Protein AF-A0A8T6LWX9-F1 (afdb_monomer_lite)

Structure (mmCIF, N/CA/C/O backbone):
data_AF-A0A8T6LWX9-F1
#
_entry.id   AF-A0A8T6LWX9-F1
#
loop_
_atom_site.group_PDB
_atom_site.id
_atom_site.type_symbol
_atom_site.label_atom_id
_atom_site.label_alt_id
_atom_site.label_comp_id
_atom_site.label_asym_id
_atom_site.label_entity_id
_atom_site.label_seq_id
_atom_site.pdbx_PDB_ins_code
_atom_site.Cartn_x
_atom_site.Cartn_y
_atom_site.Cartn_z
_atom_site.occupancy
_atom_site.B_iso_or_equiv
_atom_site.auth_seq_id
_atom_site.auth_comp_id
_atom_site.auth_asym_id
_atom_site.auth_atom_id
_atom_site.pdbx_PDB_model_num
ATOM 1 N N . MET A 1 1 ? -3.815 10.280 -29.321 1.00 67.25 1 MET A N 1
ATOM 2 C CA . MET A 1 1 ? -3.602 9.168 -28.367 1.00 67.25 1 MET A CA 1
ATOM 3 C C . MET A 1 1 ? -2.498 9.600 -27.415 1.00 67.25 1 MET A C 1
ATOM 5 O O . MET A 1 1 ? -1.529 10.171 -27.895 1.00 67.25 1 MET A O 1
ATOM 9 N N . ILE A 1 2 ? -2.671 9.431 -26.102 1.00 80.19 2 ILE A N 1
ATOM 10 C CA . ILE A 1 2 ? -1.607 9.714 -25.121 1.00 80.19 2 ILE A CA 1
ATOM 11 C C . ILE A 1 2 ? -0.570 8.588 -25.240 1.00 80.19 2 ILE A C 1
ATOM 13 O O . ILE A 1 2 ? -0.964 7.432 -25.408 1.00 80.19 2 ILE A O 1
ATOM 17 N N . SER A 1 3 ? 0.727 8.905 -25.215 1.00 87.44 3 SER A N 1
ATOM 18 C CA . SER A 1 3 ? 1.774 7.877 -25.264 1.00 87.44 3 SER A CA 1
ATOM 19 C C . SER A 1 3 ? 1.747 7.016 -23.997 1.00 87.44 3 SER A C 1
ATOM 21 O O . SER A 1 3 ? 1.314 7.465 -22.932 1.00 87.44 3 SER A O 1
ATOM 23 N N . SER A 1 4 ? 2.224 5.773 -24.102 1.00 84.06 4 SER A N 1
ATOM 24 C CA . SER A 1 4 ? 2.312 4.859 -22.955 1.00 84.06 4 SER A CA 1
ATOM 25 C C . SER A 1 4 ? 3.135 5.463 -21.811 1.00 84.06 4 SER A C 1
ATOM 27 O O . SER A 1 4 ? 2.747 5.354 -20.651 1.00 84.06 4 SER A O 1
ATOM 29 N N . GLU A 1 5 ? 4.202 6.191 -22.141 1.00 85.62 5 GLU A N 1
ATOM 30 C CA . GLU A 1 5 ? 5.064 6.878 -21.176 1.00 85.62 5 GLU A CA 1
ATOM 31 C C . GLU A 1 5 ? 4.320 7.981 -20.416 1.00 85.62 5 GLU A C 1
ATOM 33 O O . GLU A 1 5 ? 4.339 8.009 -19.187 1.00 85.62 5 GLU A O 1
ATOM 38 N N . THR A 1 6 ? 3.603 8.869 -21.117 1.00 87.69 6 THR A N 1
ATOM 39 C CA . THR A 1 6 ? 2.827 9.930 -20.458 1.00 87.69 6 THR A CA 1
ATOM 40 C C . THR A 1 6 ? 1.702 9.339 -19.610 1.00 87.69 6 THR A C 1
ATOM 42 O O . THR A 1 6 ? 1.456 9.804 -18.498 1.00 87.69 6 THR A O 1
ATOM 45 N N . PHE A 1 7 ? 1.041 8.285 -20.094 1.00 89.62 7 PHE A N 1
ATOM 46 C CA . PHE A 1 7 ? 0.019 7.584 -19.320 1.00 89.62 7 PHE A CA 1
ATOM 47 C C . PHE A 1 7 ? 0.607 6.895 -18.076 1.00 89.62 7 PHE A C 1
ATOM 49 O O . PHE A 1 7 ? -0.001 6.949 -17.004 1.00 89.62 7 PHE A O 1
ATOM 56 N N . HIS A 1 8 ? 1.809 6.317 -18.177 1.00 90.94 8 HIS A N 1
ATOM 57 C CA . HIS A 1 8 ? 2.530 5.755 -17.036 1.00 90.94 8 HIS A CA 1
ATOM 58 C C . HIS A 1 8 ? 2.824 6.814 -15.981 1.00 90.94 8 HIS A C 1
ATOM 60 O O . HIS A 1 8 ? 2.459 6.633 -14.824 1.00 90.94 8 HIS A O 1
ATOM 66 N N . VAL A 1 9 ? 3.394 7.953 -16.377 1.00 90.38 9 VAL A N 1
ATOM 67 C CA . VAL A 1 9 ? 3.686 9.047 -15.442 1.00 90.38 9 VAL A CA 1
ATOM 68 C C . VAL A 1 9 ? 2.413 9.491 -14.720 1.00 90.38 9 VAL A C 1
ATOM 70 O O . VAL A 1 9 ? 2.362 9.443 -13.493 1.00 90.38 9 VAL A O 1
ATOM 73 N N . VAL A 1 10 ? 1.345 9.812 -15.459 1.00 92.25 10 VAL A N 1
ATOM 74 C CA . VAL A 1 10 ? 0.070 10.258 -14.868 1.00 92.25 10 VAL A CA 1
ATOM 75 C C . VAL A 1 10 ? -0.493 9.231 -13.883 1.00 92.25 10 VAL A C 1
ATOM 77 O O . VAL A 1 10 ? -0.920 9.589 -12.786 1.00 92.25 10 VAL A O 1
ATOM 80 N N . THR A 1 11 ? -0.489 7.949 -14.248 1.00 91.69 11 THR A N 1
ATOM 81 C CA . THR A 1 11 ? -1.019 6.893 -13.374 1.00 91.69 11 THR A CA 1
ATOM 82 C C . THR A 1 11 ? -0.133 6.650 -12.155 1.00 91.69 11 THR A C 1
ATOM 84 O O . THR A 1 11 ? -0.662 6.431 -11.067 1.00 91.69 11 THR A O 1
ATOM 87 N N . THR A 1 12 ? 1.193 6.751 -12.280 1.00 91.56 12 THR A N 1
ATOM 88 C CA . THR A 1 12 ? 2.109 6.631 -11.134 1.00 91.56 12 THR A CA 1
ATOM 89 C C . THR A 1 12 ? 1.979 7.788 -10.151 1.00 91.56 12 THR A C 1
ATOM 91 O O . THR A 1 12 ? 1.908 7.532 -8.954 1.00 91.56 12 THR A O 1
ATOM 94 N N . GLU A 1 13 ? 1.849 9.031 -10.619 1.00 93.19 13 GLU A N 1
ATOM 95 C CA . GLU A 1 13 ? 1.616 10.192 -9.748 1.00 93.19 13 GLU A CA 1
ATOM 96 C C . GLU A 1 13 ? 0.287 10.063 -8.993 1.00 93.19 13 GLU A C 1
ATOM 98 O O . GLU A 1 13 ? 0.198 10.362 -7.801 1.00 93.19 13 GLU A O 1
ATOM 103 N N . LEU A 1 14 ? -0.741 9.525 -9.657 1.00 93.94 14 LEU A N 1
ATOM 104 C CA . LEU A 1 14 ? -2.029 9.252 -9.028 1.00 93.94 14 LEU A CA 1
ATOM 105 C C . LEU A 1 14 ? -1.916 8.212 -7.908 1.00 93.94 14 LEU A C 1
ATOM 107 O O . LEU A 1 14 ? -2.455 8.410 -6.819 1.00 93.94 14 LEU A O 1
ATOM 111 N N . VAL A 1 15 ? -1.200 7.114 -8.168 1.00 95.50 15 VAL A N 1
ATOM 112 C CA . VAL A 1 15 ? -0.936 6.058 -7.182 1.00 95.50 15 VAL A CA 1
ATOM 113 C C . VAL A 1 15 ? -0.145 6.628 -6.006 1.00 95.50 15 VAL A C 1
ATOM 115 O O . VAL A 1 15 ? -0.571 6.497 -4.860 1.00 95.50 15 VAL A O 1
ATOM 118 N N . VAL A 1 16 ? 0.971 7.307 -6.268 1.00 94.50 16 VAL A N 1
ATOM 119 C CA . VAL A 1 16 ? 1.846 7.861 -5.227 1.00 94.50 16 VAL A CA 1
ATOM 120 C C . VAL A 1 16 ? 1.113 8.888 -4.377 1.00 94.50 16 VAL A C 1
ATOM 122 O O . VAL A 1 16 ? 1.153 8.794 -3.150 1.00 94.50 16 VAL A O 1
ATOM 125 N N . GLY A 1 17 ? 0.391 9.824 -4.996 1.00 95.62 17 GLY A N 1
ATOM 126 C CA . GLY A 1 17 ? -0.399 10.823 -4.281 1.00 95.62 17 GLY A CA 1
ATOM 127 C C . GLY A 1 17 ? -1.474 10.186 -3.399 1.00 95.62 17 GLY A C 1
ATOM 128 O O . GLY A 1 17 ? -1.587 10.515 -2.217 1.00 95.62 17 GLY A O 1
ATOM 129 N N . ALA A 1 18 ? -2.215 9.214 -3.934 1.00 97.31 18 ALA A N 1
ATOM 130 C CA . ALA A 1 18 ? -3.270 8.526 -3.200 1.00 97.31 18 ALA A CA 1
ATOM 131 C C . ALA A 1 18 ? -2.731 7.730 -1.998 1.00 97.31 18 ALA A C 1
ATOM 133 O O . ALA A 1 18 ? -3.227 7.891 -0.881 1.00 97.31 18 ALA A O 1
ATOM 134 N N . PHE A 1 19 ? -1.682 6.925 -2.193 1.00 97.31 19 PHE A N 1
ATOM 135 C CA . PHE A 1 19 ? -1.060 6.155 -1.111 1.00 97.31 19 PHE A CA 1
ATOM 136 C C . PHE A 1 19 ? -0.327 7.045 -0.093 1.00 97.31 19 PHE A C 1
ATOM 138 O O . PHE A 1 19 ? -0.294 6.705 1.089 1.00 97.31 19 PHE A O 1
ATOM 145 N N . SER A 1 20 ? 0.198 8.206 -0.498 1.00 96.75 20 SER A N 1
ATOM 146 C CA . SER A 1 20 ? 0.782 9.188 0.431 1.00 96.75 20 SER A CA 1
ATOM 147 C C . SER A 1 20 ? -0.271 9.748 1.387 1.00 96.75 20 SER A C 1
ATOM 149 O O . SER A 1 20 ? -0.087 9.727 2.606 1.00 96.75 20 SER A O 1
ATOM 151 N N . VAL A 1 21 ? -1.408 10.206 0.849 1.00 97.81 21 VAL A N 1
ATOM 152 C CA . VAL A 1 21 ? -2.514 10.736 1.663 1.00 97.81 21 VAL A CA 1
ATOM 153 C C . VAL A 1 21 ? -3.107 9.639 2.548 1.00 97.81 21 VAL A C 1
ATOM 155 O O . VAL A 1 21 ? -3.352 9.880 3.735 1.00 97.81 21 VAL A O 1
ATOM 158 N N . ALA A 1 22 ? -3.267 8.426 2.013 1.00 97.69 22 ALA A N 1
ATOM 159 C CA . ALA A 1 22 ? -3.711 7.272 2.784 1.00 97.69 22 ALA A CA 1
ATOM 160 C C . ALA A 1 22 ? -2.767 6.989 3.959 1.00 97.69 22 ALA A C 1
ATOM 162 O O . ALA A 1 22 ? -3.226 6.867 5.093 1.00 97.69 22 ALA A O 1
ATOM 163 N N . GLY A 1 23 ? -1.453 6.949 3.717 1.00 97.12 23 GLY A N 1
ATOM 164 C CA . GLY A 1 23 ? -0.441 6.675 4.737 1.00 97.12 23 GLY A CA 1
ATOM 165 C C . GLY A 1 23 ? -0.431 7.711 5.861 1.00 97.12 23 GLY A C 1
ATOM 166 O O . GLY A 1 23 ? -0.392 7.346 7.040 1.00 97.12 23 GLY A O 1
ATOM 167 N N . LEU A 1 24 ? -0.549 8.998 5.521 1.00 97.19 24 LEU A N 1
ATOM 168 C CA . LEU A 1 24 ? -0.676 10.069 6.513 1.00 97.19 24 LEU A CA 1
ATOM 169 C C . LEU A 1 24 ? -1.950 9.909 7.348 1.00 97.19 24 LEU A C 1
ATOM 171 O O . LEU A 1 24 ? -1.897 9.955 8.579 1.00 97.19 24 LEU A O 1
ATOM 175 N N . CYS A 1 25 ? -3.090 9.656 6.703 1.00 96.81 25 CYS A N 1
ATOM 176 C CA . CYS A 1 25 ? -4.360 9.497 7.404 1.00 96.81 25 CYS A CA 1
ATOM 177 C C . CYS A 1 25 ? -4.389 8.235 8.278 1.00 96.81 25 CYS A C 1
ATOM 179 O O . CYS A 1 25 ? -4.865 8.308 9.409 1.00 96.81 25 CYS A O 1
ATOM 181 N N . PHE A 1 26 ? -3.828 7.107 7.824 1.00 96.44 26 PHE A N 1
ATOM 182 C CA . PHE A 1 26 ? -3.666 5.901 8.643 1.00 96.44 26 PHE A CA 1
ATOM 183 C C . PHE A 1 26 ? -2.767 6.152 9.853 1.00 96.44 26 PHE A C 1
ATOM 185 O O . PHE A 1 26 ? -3.110 5.723 10.954 1.00 96.44 26 PHE A O 1
ATOM 192 N N . SER A 1 27 ? -1.662 6.881 9.677 1.00 96.19 27 SER A N 1
ATOM 193 C CA . SER A 1 27 ? -0.748 7.233 10.771 1.00 96.19 27 SER A CA 1
ATOM 194 C C . SER A 1 27 ? -1.463 8.073 11.826 1.00 96.19 27 SER A C 1
ATOM 196 O O . SER A 1 27 ? -1.461 7.728 13.005 1.00 96.19 27 SER A O 1
ATOM 198 N N . LEU A 1 28 ? -2.149 9.139 11.405 1.00 95.25 28 LEU A N 1
ATOM 199 C CA . LEU A 1 28 ? -2.908 9.997 12.313 1.00 95.25 28 LEU A CA 1
ATOM 200 C C . LEU A 1 28 ? -4.061 9.237 12.979 1.00 95.25 28 LEU A C 1
ATOM 202 O O . LEU A 1 28 ? -4.260 9.362 14.185 1.00 95.25 28 LEU A O 1
ATOM 206 N N . CYS A 1 29 ? -4.787 8.401 12.233 1.00 93.44 29 CYS A N 1
ATOM 207 C CA . CYS A 1 29 ? -5.868 7.582 12.777 1.00 93.44 29 CYS A CA 1
ATOM 208 C C . CYS A 1 29 ? -5.343 6.597 13.836 1.00 93.44 29 CYS A C 1
ATOM 210 O O . CYS A 1 29 ? -5.969 6.432 14.886 1.00 93.44 29 CYS A O 1
ATOM 212 N N . LEU A 1 30 ? -4.166 6.001 13.612 1.00 93.50 30 LEU A N 1
ATOM 213 C CA . LEU A 1 30 ? -3.494 5.134 14.576 1.00 93.50 30 LEU A CA 1
ATOM 214 C C . LEU A 1 30 ? -3.087 5.910 15.837 1.00 93.50 30 LEU A C 1
ATOM 216 O O . LEU A 1 30 ? -3.365 5.454 16.943 1.00 93.50 30 LEU A O 1
ATOM 220 N N . LEU A 1 31 ? -2.505 7.106 15.694 1.00 93.56 31 LEU A N 1
ATOM 221 C CA . LEU A 1 31 ? -2.138 7.961 16.829 1.00 93.56 31 LEU A CA 1
ATOM 222 C C . LEU A 1 31 ? -3.353 8.373 17.673 1.00 93.56 31 LEU A C 1
ATOM 224 O O . LEU A 1 31 ? -3.252 8.405 18.902 1.00 93.56 31 LEU A O 1
ATOM 228 N N . VAL A 1 32 ? -4.499 8.655 17.041 1.00 93.06 32 VAL A N 1
ATOM 229 C CA . VAL A 1 32 ? -5.752 8.958 17.753 1.00 93.06 32 VAL A CA 1
ATOM 230 C C . VAL A 1 32 ? -6.247 7.735 18.527 1.00 93.06 32 VAL A C 1
ATOM 232 O O . VAL A 1 32 ? -6.511 7.834 19.723 1.00 93.06 32 VAL A O 1
ATOM 235 N N . HIS A 1 33 ? -6.320 6.561 17.891 1.00 89.88 33 HIS A N 1
ATOM 236 C CA . HIS A 1 33 ? -6.825 5.341 18.538 1.00 89.88 33 HIS A CA 1
ATOM 237 C C . HIS A 1 33 ? -5.879 4.760 19.601 1.00 89.88 33 HIS A C 1
ATOM 239 O O . HIS A 1 33 ? -6.333 4.068 20.512 1.00 89.88 33 HIS A O 1
ATOM 245 N N . LEU A 1 34 ? -4.578 5.053 19.527 1.00 88.94 34 LEU A N 1
ATOM 246 C CA . LEU A 1 34 ? -3.606 4.722 20.574 1.00 88.94 34 LEU A CA 1
ATOM 247 C C . LEU A 1 34 ? -3.610 5.724 21.742 1.00 88.94 34 LEU A C 1
ATOM 249 O O . LEU A 1 34 ? -2.916 5.501 22.732 1.00 88.94 34 LEU A O 1
ATOM 253 N N . GLY A 1 35 ? -4.387 6.809 21.654 1.00 87.56 35 GLY A N 1
ATOM 254 C CA . GLY A 1 35 ? -4.473 7.838 22.693 1.00 87.56 35 GLY A CA 1
ATOM 255 C C . GLY A 1 35 ? -3.276 8.794 22.738 1.00 87.56 35 GLY A C 1
ATOM 256 O O . GLY A 1 35 ? -3.158 9.565 23.689 1.00 87.56 35 GLY A O 1
ATOM 257 N N . ILE A 1 36 ? -2.404 8.767 21.723 1.00 91.31 36 ILE A N 1
ATOM 258 C CA . ILE A 1 36 ? -1.263 9.686 21.592 1.00 91.31 36 ILE A CA 1
ATOM 259 C C . ILE A 1 36 ? -1.764 11.060 21.132 1.00 91.31 36 ILE A C 1
ATOM 261 O O . ILE A 1 36 ? -1.375 12.086 21.689 1.00 91.31 36 ILE A O 1
ATOM 265 N N . LEU A 1 37 ? -2.675 11.085 20.153 1.00 91.12 37 LEU A N 1
ATOM 266 C CA . LEU A 1 37 ? -3.303 12.311 19.664 1.00 91.12 37 LEU A CA 1
ATOM 267 C C . LEU A 1 37 ? -4.697 12.488 20.281 1.00 91.12 37 LEU A C 1
ATOM 269 O O . LEU A 1 37 ? -5.629 11.745 19.979 1.00 91.12 37 LEU A O 1
ATOM 273 N N . LYS A 1 38 ? -4.863 13.510 21.127 1.00 89.56 38 LYS A N 1
ATOM 274 C CA . LYS A 1 38 ? -6.109 13.795 21.864 1.00 89.56 38 LYS A CA 1
ATOM 275 C C . LYS A 1 38 ? -7.145 14.559 21.021 1.00 89.56 38 LYS A C 1
ATOM 277 O O . LYS A 1 38 ? -7.653 15.588 21.451 1.00 89.56 38 LYS A O 1
ATOM 282 N N . GLN A 1 39 ? -7.436 14.077 19.812 1.00 89.44 39 GLN A N 1
ATOM 283 C CA . GLN A 1 39 ? -8.408 14.679 18.883 1.00 89.44 39 GLN A CA 1
ATOM 284 C C . GLN A 1 39 ? -9.391 13.617 18.354 1.00 89.44 39 GLN A C 1
ATOM 286 O O . GLN A 1 39 ? -9.317 13.214 17.191 1.00 89.44 39 GLN A O 1
ATOM 291 N N . PRO A 1 40 ? -10.324 13.123 19.192 1.00 83.44 40 PRO A N 1
ATOM 292 C CA . PRO A 1 40 ? -11.239 12.043 18.809 1.00 83.44 40 PRO A CA 1
ATOM 293 C C . PRO A 1 40 ? -12.210 12.447 17.689 1.00 83.44 40 PRO A C 1
ATOM 295 O O . PRO A 1 40 ? -12.672 11.596 16.933 1.00 83.44 40 PRO A O 1
ATOM 298 N N . THR A 1 41 ? -12.485 13.745 17.537 1.00 89.69 41 THR A N 1
ATOM 299 C CA . THR A 1 41 ? -13.333 14.297 16.469 1.00 89.69 41 THR A CA 1
ATOM 300 C C . THR A 1 41 ? -12.744 14.062 15.077 1.00 89.69 41 THR A C 1
ATOM 302 O O . THR A 1 41 ? -13.489 13.923 14.110 1.00 89.69 41 THR A O 1
ATOM 305 N N . TRP A 1 42 ? -11.417 13.955 14.964 1.00 91.56 42 TRP A N 1
ATOM 306 C CA . TRP A 1 42 ? -10.729 13.738 13.690 1.00 91.56 42 TRP A CA 1
ATOM 307 C C . TRP A 1 42 ? -10.737 12.271 13.261 1.00 91.56 42 TRP A C 1
ATOM 309 O O . TRP A 1 42 ? -10.564 11.987 12.077 1.00 91.56 42 TRP A O 1
ATOM 319 N N . ALA A 1 43 ? -10.976 11.337 14.191 1.00 90.12 43 ALA A N 1
ATOM 320 C CA . ALA A 1 43 ? -10.874 9.900 13.940 1.00 90.12 43 ALA A CA 1
ATOM 321 C C . ALA A 1 43 ? -11.719 9.458 12.739 1.00 90.12 43 ALA A C 1
ATOM 323 O O . ALA A 1 43 ? -11.219 8.756 11.865 1.00 90.12 43 ALA A O 1
ATOM 324 N N . SER A 1 44 ? -12.976 9.910 12.663 1.00 91.38 44 SER A N 1
ATOM 325 C CA . SER A 1 44 ? -13.887 9.516 11.582 1.00 91.38 44 SER A CA 1
ATOM 326 C C . SER A 1 44 ? -13.501 10.117 10.231 1.00 91.38 44 SER A C 1
ATOM 328 O O . SER A 1 44 ? -13.656 9.450 9.212 1.00 91.38 44 SER A O 1
ATOM 330 N N . ALA A 1 45 ? -13.026 11.364 10.209 1.00 94.88 45 ALA A N 1
ATOM 331 C CA . ALA A 1 45 ? -12.610 12.018 8.973 1.00 94.88 45 ALA A CA 1
ATOM 332 C C . ALA A 1 45 ? -11.346 11.352 8.415 1.00 94.88 45 ALA A C 1
ATOM 334 O O . ALA A 1 45 ? -11.325 10.945 7.257 1.00 94.88 45 ALA A O 1
ATOM 335 N N . LEU A 1 46 ? -10.334 11.158 9.266 1.00 95.38 46 LEU A N 1
ATOM 336 C CA . LEU A 1 46 ? -9.083 10.487 8.908 1.00 95.38 46 LEU A CA 1
ATOM 337 C C . LEU A 1 46 ? -9.325 9.053 8.433 1.00 95.38 46 LEU A C 1
ATOM 339 O O . LEU A 1 46 ? -8.764 8.641 7.427 1.00 95.38 46 LEU A O 1
ATOM 343 N N . ASP A 1 47 ? -10.194 8.311 9.119 1.00 94.88 47 ASP A N 1
ATOM 344 C CA . ASP A 1 47 ? -10.571 6.949 8.744 1.00 94.88 47 ASP A CA 1
ATOM 345 C C . ASP A 1 47 ? -11.231 6.896 7.355 1.00 94.88 47 ASP A C 1
ATOM 347 O O . ASP A 1 47 ? -10.863 6.062 6.531 1.00 94.88 47 ASP A O 1
ATOM 351 N N . HIS A 1 48 ? -12.158 7.805 7.043 1.00 95.31 48 HIS A N 1
ATOM 352 C CA . HIS A 1 48 ? -12.777 7.853 5.714 1.00 95.31 48 HIS A CA 1
ATOM 353 C C . HIS A 1 48 ? -11.784 8.245 4.621 1.00 95.31 48 HIS A C 1
ATOM 355 O O . HIS A 1 48 ? -11.731 7.579 3.587 1.00 95.31 48 HIS A O 1
ATOM 361 N N . VAL A 1 49 ? -10.978 9.284 4.851 1.00 97.56 49 VAL A N 1
ATOM 362 C CA . VAL A 1 49 ? -9.986 9.740 3.870 1.00 97.56 49 VAL A CA 1
ATOM 363 C C . VAL A 1 49 ? -8.939 8.655 3.626 1.00 97.56 49 VAL A C 1
ATOM 365 O O . VAL A 1 49 ? -8.636 8.373 2.468 1.00 97.56 49 VAL A O 1
ATOM 368 N N . ALA A 1 50 ? -8.451 7.987 4.678 1.00 96.94 50 ALA A N 1
ATOM 369 C CA . ALA A 1 50 ? -7.483 6.896 4.574 1.00 96.94 50 ALA A CA 1
ATOM 370 C C . ALA A 1 50 ? -7.982 5.773 3.660 1.00 96.94 50 ALA A C 1
ATOM 372 O O . ALA A 1 50 ? -7.299 5.393 2.714 1.00 96.94 50 ALA A O 1
ATOM 373 N N . HIS A 1 51 ? -9.193 5.264 3.901 1.00 97.44 51 HIS A N 1
ATOM 374 C CA . HIS A 1 51 ? -9.727 4.149 3.119 1.00 97.44 51 HIS A CA 1
ATOM 375 C C . HIS A 1 51 ? -10.150 4.566 1.709 1.00 97.44 51 HIS A C 1
ATOM 377 O O . HIS A 1 51 ? -9.955 3.795 0.773 1.00 97.44 51 HIS A O 1
ATOM 383 N N . PHE A 1 52 ? -10.701 5.771 1.536 1.00 97.50 52 PHE A N 1
ATOM 384 C CA . PHE A 1 52 ? -11.083 6.268 0.215 1.00 97.50 52 PHE A CA 1
ATOM 385 C C . PHE A 1 52 ? -9.859 6.442 -0.686 1.00 97.50 52 PHE A C 1
ATOM 387 O O . PHE A 1 52 ? -9.831 5.930 -1.802 1.00 97.50 52 PHE A O 1
ATOM 394 N N . THR A 1 53 ? -8.823 7.115 -0.183 1.00 97.62 53 THR A N 1
ATOM 395 C CA . THR A 1 53 ? -7.583 7.330 -0.939 1.00 97.62 53 THR A CA 1
ATOM 396 C C . THR A 1 53 ? -6.820 6.027 -1.163 1.00 97.62 53 THR A C 1
ATOM 398 O O . THR A 1 53 ? -6.323 5.813 -2.264 1.00 97.62 53 THR A O 1
ATOM 401 N N . LEU A 1 54 ? -6.825 5.096 -0.201 1.00 97.75 54 LEU A N 1
ATOM 402 C CA . LEU A 1 54 ? -6.272 3.753 -0.394 1.00 97.75 54 LEU A CA 1
ATOM 403 C C . LEU A 1 54 ? -7.001 2.987 -1.510 1.00 97.75 54 LEU A C 1
ATOM 405 O O . LEU A 1 54 ? -6.350 2.406 -2.374 1.00 97.75 54 LEU A O 1
ATOM 409 N N . ALA A 1 55 ? -8.338 2.997 -1.524 1.00 97.50 55 ALA A N 1
ATOM 410 C CA . ALA A 1 55 ? -9.135 2.345 -2.567 1.00 97.50 55 ALA A CA 1
ATOM 411 C C . ALA A 1 55 ? -8.911 2.976 -3.944 1.00 97.50 55 ALA A C 1
ATOM 413 O O . ALA A 1 55 ? -8.771 2.268 -4.940 1.00 97.50 55 ALA A O 1
ATOM 414 N N . PHE A 1 56 ? -8.831 4.303 -3.993 1.00 97.06 56 PHE A N 1
ATOM 415 C CA . PHE A 1 56 ? -8.549 5.041 -5.214 1.00 97.06 56 PHE A CA 1
ATOM 416 C C . PHE A 1 56 ? -7.150 4.727 -5.768 1.00 97.06 56 PHE A C 1
ATOM 418 O O . PHE A 1 56 ? -7.012 4.388 -6.943 1.00 97.06 56 PHE A O 1
ATOM 425 N N . GLY A 1 57 ? -6.120 4.744 -4.915 1.00 96.44 57 GLY A N 1
ATOM 426 C CA . GLY A 1 57 ? -4.760 4.350 -5.288 1.00 96.44 57 GLY A CA 1
ATOM 427 C C . GLY A 1 57 ? -4.681 2.891 -5.739 1.00 96.44 57 GLY A C 1
ATOM 428 O O . GLY A 1 57 ? -4.021 2.579 -6.731 1.00 96.44 57 GLY A O 1
ATOM 429 N N . LEU A 1 58 ? -5.406 1.994 -5.066 1.00 96.50 58 LEU A N 1
ATOM 430 C CA . LEU A 1 58 ? -5.497 0.588 -5.451 1.00 96.50 58 LEU A CA 1
ATOM 431 C C . LEU A 1 58 ? -6.120 0.415 -6.841 1.00 96.50 58 LEU A C 1
ATOM 433 O O . LEU A 1 58 ? -5.606 -0.362 -7.638 1.00 96.50 58 LEU A O 1
ATOM 437 N N . ALA A 1 59 ? -7.178 1.165 -7.158 1.00 96.06 59 ALA A N 1
ATOM 438 C CA . ALA A 1 59 ? -7.800 1.152 -8.481 1.00 96.06 59 ALA A CA 1
ATOM 439 C C . ALA A 1 59 ? -6.871 1.714 -9.573 1.00 96.06 59 ALA A C 1
ATOM 441 O O . ALA A 1 59 ? -6.893 1.231 -10.703 1.00 96.06 59 ALA A O 1
ATOM 442 N N . ALA A 1 60 ? -6.022 2.691 -9.238 1.00 94.69 60 ALA A N 1
ATOM 443 C CA . ALA A 1 60 ? -5.026 3.255 -10.151 1.00 94.69 60 ALA A CA 1
ATOM 444 C C . ALA A 1 60 ? -3.808 2.329 -10.384 1.00 94.69 60 ALA A C 1
ATOM 446 O O . ALA A 1 60 ? -3.169 2.388 -11.436 1.00 94.69 60 ALA A O 1
ATOM 447 N N . THR A 1 61 ? -3.499 1.446 -9.428 1.00 94.06 61 THR A N 1
ATOM 448 C CA . THR A 1 61 ? -2.288 0.602 -9.422 1.00 94.06 61 THR A CA 1
ATOM 449 C C . THR A 1 61 ? -2.174 -0.327 -10.646 1.00 94.06 61 THR A C 1
ATOM 451 O O . THR A 1 61 ? -1.108 -0.329 -11.267 1.00 94.06 61 THR A O 1
ATOM 454 N N . PRO A 1 62 ? -3.222 -1.062 -11.083 1.00 91.62 62 PRO A N 1
ATOM 455 C CA . PRO A 1 62 ? -3.162 -1.870 -12.303 1.00 91.62 62 PRO A CA 1
ATOM 456 C C . PRO A 1 62 ? -2.784 -1.059 -13.544 1.00 91.62 62 PRO A C 1
ATOM 458 O O . PRO A 1 62 ? -1.982 -1.518 -14.353 1.00 91.62 62 PRO A O 1
ATOM 461 N N . PHE A 1 63 ? -3.304 0.164 -13.679 1.00 91.94 63 PHE A N 1
ATOM 462 C CA . PHE A 1 63 ? -2.985 1.021 -14.821 1.00 91.94 63 PHE A CA 1
ATOM 463 C C . PHE A 1 63 ? -1.523 1.465 -14.808 1.00 91.94 63 PHE A C 1
ATOM 465 O O . PHE A 1 63 ? -0.884 1.464 -15.859 1.00 91.94 63 PHE A O 1
ATOM 472 N N . ALA A 1 64 ? -0.969 1.773 -13.633 1.00 90.50 64 ALA A N 1
ATOM 473 C CA . ALA A 1 64 ? 0.444 2.115 -13.487 1.00 90.50 64 ALA A CA 1
ATOM 474 C C . ALA A 1 64 ? 1.369 0.929 -13.810 1.00 90.50 64 ALA A C 1
ATOM 476 O O . ALA A 1 64 ? 2.406 1.109 -14.444 1.00 90.50 64 ALA A O 1
ATOM 477 N N . ILE A 1 65 ? 0.984 -0.293 -13.432 1.00 88.06 65 ILE A N 1
ATOM 478 C CA . ILE A 1 65 ? 1.763 -1.504 -13.730 1.00 88.06 65 ILE A CA 1
ATOM 479 C C . ILE A 1 65 ? 1.725 -1.822 -15.224 1.00 88.06 65 ILE A C 1
ATOM 481 O O . ILE A 1 65 ? 2.778 -1.997 -15.833 1.00 88.06 65 ILE A O 1
ATOM 485 N N . LEU A 1 66 ? 0.531 -1.870 -15.823 1.00 87.94 66 LEU A N 1
ATOM 486 C CA . LEU A 1 66 ? 0.366 -2.207 -17.239 1.00 87.94 66 LEU A CA 1
ATOM 487 C C . LEU A 1 66 ? 1.072 -1.189 -18.139 1.00 87.94 66 LEU A C 1
ATOM 489 O O . LEU A 1 66 ? 1.836 -1.569 -19.021 1.00 87.94 66 LEU A O 1
ATOM 493 N N . SER A 1 67 ? 0.886 0.104 -17.866 1.00 87.81 67 SER A N 1
ATOM 494 C CA . SER A 1 67 ? 1.573 1.172 -18.602 1.00 87.81 67 SER A CA 1
ATOM 495 C C . SER A 1 67 ? 3.087 1.167 -18.378 1.00 87.81 67 SER A C 1
ATOM 497 O O . SER A 1 67 ? 3.840 1.491 -19.293 1.00 87.81 67 SER A O 1
ATOM 499 N N . GLY A 1 68 ? 3.553 0.754 -17.195 1.00 83.31 68 GLY A N 1
ATOM 500 C CA . GLY A 1 68 ? 4.976 0.615 -16.891 1.00 83.31 68 GLY A CA 1
ATOM 501 C C . GLY A 1 68 ? 5.632 -0.518 -17.672 1.00 83.31 68 GLY A C 1
ATOM 502 O O . GLY A 1 68 ? 6.724 -0.339 -18.198 1.00 83.31 68 GLY A O 1
ATOM 503 N N . LEU A 1 69 ? 4.943 -1.657 -17.806 1.00 81.31 69 LEU A N 1
ATOM 504 C CA . LEU A 1 69 ? 5.408 -2.787 -18.616 1.00 81.31 69 LEU A CA 1
ATOM 505 C C . LEU A 1 69 ? 5.476 -2.426 -20.104 1.00 81.31 69 LEU A C 1
ATOM 507 O O . LEU A 1 69 ? 6.436 -2.788 -20.775 1.00 81.31 69 LEU A O 1
ATOM 511 N N . SER A 1 70 ? 4.490 -1.682 -20.613 1.00 80.62 70 SER A N 1
ATOM 512 C CA . SER A 1 70 ? 4.460 -1.240 -22.014 1.00 80.62 70 SER A CA 1
ATOM 513 C C . SER A 1 70 ? 5.480 -0.148 -22.349 1.00 80.62 70 SER A C 1
ATOM 515 O O . SER A 1 70 ? 5.813 0.018 -23.518 1.00 80.62 70 SER A O 1
ATOM 517 N N . SER A 1 71 ? 5.971 0.587 -21.349 1.00 75.25 71 SER A N 1
ATOM 518 C CA . SER A 1 71 ? 6.938 1.683 -21.530 1.00 75.25 71 SER A CA 1
ATOM 519 C C . SER A 1 71 ? 8.371 1.289 -21.149 1.00 75.25 71 SER A C 1
ATOM 521 O O . SER A 1 71 ? 9.266 2.128 -21.193 1.00 75.25 71 SER A O 1
ATOM 523 N N . ALA A 1 72 ? 8.603 0.039 -20.731 1.00 69.69 72 ALA A N 1
ATOM 524 C CA . ALA A 1 72 ? 9.922 -0.426 -20.319 1.00 69.69 72 ALA A CA 1
ATOM 525 C C . ALA A 1 72 ? 10.851 -0.588 -21.545 1.00 69.69 72 ALA A C 1
ATOM 527 O O . ALA A 1 72 ? 10.506 -1.321 -22.476 1.00 69.69 72 ALA A O 1
ATOM 528 N N . PRO A 1 73 ? 12.034 0.056 -21.569 1.00 61.38 73 PRO A N 1
ATOM 529 C CA . PRO A 1 73 ? 12.958 -0.049 -22.692 1.00 61.38 73 PRO A CA 1
ATOM 530 C C . PRO A 1 73 ? 13.617 -1.433 -22.735 1.00 61.38 73 PRO A C 1
ATOM 532 O O . PRO A 1 73 ? 14.316 -1.796 -21.798 1.00 61.38 73 PRO A O 1
ATOM 535 N N . GLY A 1 74 ? 13.395 -2.177 -23.827 1.00 56.34 74 GLY A N 1
ATOM 536 C CA . GLY A 1 74 ? 14.257 -3.215 -24.435 1.00 56.34 74 GLY A CA 1
ATOM 537 C C . GLY A 1 74 ? 14.710 -4.450 -23.635 1.00 56.34 74 GLY A C 1
ATOM 538 O O . GLY A 1 74 ? 14.815 -5.522 -24.223 1.00 56.34 74 GLY A O 1
ATOM 539 N N . GLU A 1 75 ? 14.971 -4.349 -22.332 1.00 54.09 75 GLU A N 1
ATOM 540 C CA . GLU A 1 75 ? 15.607 -5.399 -21.524 1.00 54.09 75 GLU A CA 1
ATOM 541 C C . GLU A 1 75 ? 14.644 -6.200 -20.631 1.00 54.09 75 GLU A C 1
ATOM 543 O O . GLU A 1 75 ? 15.064 -7.150 -19.970 1.00 54.09 75 GLU A O 1
ATOM 548 N N . GLY A 1 76 ? 13.341 -5.902 -20.639 1.00 55.97 76 GLY A N 1
ATOM 549 C CA . GLY A 1 76 ? 12.338 -6.700 -19.918 1.00 55.97 76 GLY A CA 1
ATOM 550 C C . GLY A 1 76 ? 12.626 -6.863 -18.413 1.00 55.97 76 GLY A C 1
ATOM 551 O O . GLY A 1 76 ? 13.223 -5.997 -17.782 1.00 55.97 76 GLY A O 1
ATOM 552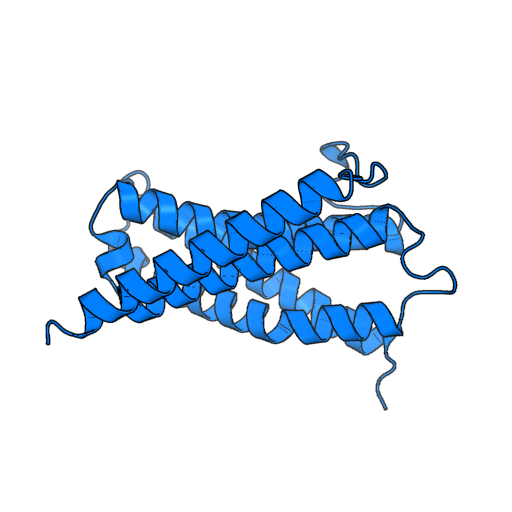 N N . LEU A 1 77 ? 12.198 -7.989 -17.824 1.00 58.78 77 LEU A N 1
ATOM 553 C CA . LEU A 1 77 ? 12.388 -8.343 -16.400 1.00 58.78 77 LEU A CA 1
ATOM 554 C C . LEU A 1 77 ? 13.850 -8.663 -16.009 1.00 58.78 77 LEU A C 1
ATOM 556 O O . LEU A 1 77 ? 14.078 -9.213 -14.934 1.00 58.78 77 LEU A O 1
ATOM 560 N N . ASN A 1 78 ? 14.835 -8.349 -16.855 1.00 63.16 78 ASN A N 1
ATOM 561 C CA . ASN A 1 78 ? 16.242 -8.646 -16.577 1.00 63.16 78 ASN A CA 1
ATOM 562 C C . ASN A 1 78 ? 16.919 -7.596 -15.686 1.00 63.16 78 ASN A C 1
ATOM 564 O O . ASN A 1 78 ? 18.012 -7.855 -15.187 1.00 63.16 78 ASN A O 1
ATOM 568 N N . SER A 1 79 ? 16.285 -6.441 -15.446 1.00 73.06 79 SER A N 1
ATOM 569 C CA . SER A 1 79 ? 16.826 -5.445 -14.522 1.00 73.06 79 SER A CA 1
ATOM 570 C C . SER A 1 79 ? 16.404 -5.735 -13.067 1.00 73.06 79 SER A C 1
ATOM 572 O O . SER A 1 79 ? 15.206 -5.844 -12.770 1.00 73.06 79 SER A O 1
ATOM 574 N N . PRO A 1 80 ? 17.367 -5.834 -12.127 1.00 77.62 80 PRO A N 1
ATOM 575 C CA . PRO A 1 80 ? 17.111 -6.040 -10.701 1.00 77.62 80 PRO A CA 1
ATOM 576 C C . PRO A 1 80 ? 16.051 -5.120 -10.094 1.00 77.62 80 PRO A C 1
ATOM 578 O O . PRO A 1 80 ? 15.143 -5.543 -9.372 1.00 77.62 80 PRO A O 1
ATOM 581 N N . ILE A 1 81 ? 16.142 -3.848 -10.454 1.00 78.56 81 ILE A N 1
ATOM 582 C CA . ILE A 1 81 ? 15.271 -2.788 -9.971 1.00 78.56 81 ILE A CA 1
ATOM 583 C C . ILE A 1 81 ? 13.822 -2.941 -10.448 1.00 78.56 81 ILE A C 1
ATOM 585 O O . ILE A 1 81 ? 12.895 -2.653 -9.688 1.00 78.56 81 ILE A O 1
ATOM 589 N N . LEU A 1 82 ? 13.589 -3.464 -11.659 1.00 78.81 82 LEU A N 1
ATOM 590 C CA . LEU A 1 82 ? 12.235 -3.715 -12.155 1.00 78.81 82 LEU A CA 1
ATOM 591 C C . LEU A 1 82 ? 11.585 -4.893 -11.423 1.00 78.81 82 LEU A C 1
ATOM 593 O O . LEU A 1 82 ? 10.403 -4.817 -11.082 1.00 78.81 82 LEU A O 1
ATOM 597 N N . VAL A 1 83 ? 12.356 -5.941 -11.113 1.00 80.94 83 VAL A N 1
ATOM 598 C CA . VAL A 1 83 ? 11.884 -7.070 -10.292 1.00 80.94 83 VAL A CA 1
ATOM 599 C C . VAL A 1 83 ? 11.468 -6.583 -8.904 1.00 80.94 83 VAL A C 1
ATOM 601 O O . VAL A 1 83 ? 10.361 -6.884 -8.451 1.00 80.94 83 VAL A O 1
ATOM 604 N N . ASN A 1 84 ? 12.297 -5.762 -8.256 1.00 84.06 84 ASN A N 1
ATOM 605 C CA . ASN A 1 84 ? 11.979 -5.173 -6.955 1.00 84.06 84 ASN A CA 1
ATOM 606 C C . ASN A 1 84 ? 10.748 -4.250 -7.020 1.00 84.06 84 ASN A C 1
ATOM 608 O O . ASN A 1 84 ? 9.886 -4.312 -6.142 1.00 84.06 84 ASN A O 1
ATOM 612 N N . LYS A 1 85 ? 10.593 -3.459 -8.090 1.00 86.62 85 LYS A N 1
ATOM 613 C CA . LYS A 1 85 ? 9.405 -2.617 -8.323 1.00 86.62 85 LYS A CA 1
ATOM 614 C C . LYS A 1 85 ? 8.127 -3.460 -8.440 1.00 86.62 85 LYS A C 1
ATOM 616 O O . LYS A 1 85 ? 7.094 -3.113 -7.864 1.00 86.62 85 LYS A O 1
ATOM 621 N N . MET A 1 86 ? 8.183 -4.597 -9.132 1.00 86.06 86 MET A N 1
ATOM 622 C CA . MET A 1 86 ? 7.049 -5.524 -9.228 1.00 86.06 86 MET A CA 1
ATOM 623 C C . MET A 1 86 ? 6.747 -6.198 -7.886 1.00 86.06 86 MET A C 1
ATOM 625 O O . MET A 1 86 ? 5.594 -6.238 -7.465 1.00 86.06 86 MET A O 1
ATOM 629 N N . LEU A 1 87 ? 7.769 -6.663 -7.165 1.00 87.25 87 LEU A N 1
ATOM 630 C CA . LEU A 1 87 ? 7.595 -7.293 -5.856 1.00 87.25 87 LEU A CA 1
ATOM 631 C C . LEU A 1 87 ? 6.954 -6.337 -4.838 1.00 87.25 87 LEU A C 1
ATOM 633 O O . LEU A 1 87 ? 5.978 -6.698 -4.173 1.00 87.25 87 LEU A O 1
ATOM 637 N N . LEU A 1 88 ? 7.477 -5.113 -4.730 1.00 90.19 88 LEU A N 1
ATOM 638 C CA . LEU A 1 88 ? 6.982 -4.096 -3.802 1.00 90.19 88 LEU A CA 1
ATOM 639 C C . LEU A 1 88 ? 5.559 -3.650 -4.164 1.00 90.19 88 LEU A C 1
ATOM 641 O O . LEU A 1 88 ? 4.700 -3.592 -3.283 1.00 90.19 88 LEU A O 1
ATOM 645 N N . SER A 1 89 ? 5.267 -3.419 -5.449 1.00 91.56 89 SER A N 1
ATOM 646 C CA . SER A 1 89 ? 3.923 -3.013 -5.886 1.00 91.56 89 SER A CA 1
ATOM 647 C C . SER A 1 89 ? 2.877 -4.103 -5.654 1.00 91.56 89 SER A C 1
ATOM 649 O O . SER A 1 89 ? 1.796 -3.800 -5.151 1.00 91.56 89 SER A O 1
ATOM 651 N N . MET A 1 90 ? 3.194 -5.372 -5.935 1.00 90.38 90 MET A N 1
ATOM 652 C CA . MET A 1 90 ? 2.299 -6.507 -5.669 1.00 90.38 90 MET A CA 1
ATOM 653 C C . MET A 1 90 ? 2.070 -6.720 -4.170 1.00 90.38 90 MET A C 1
ATOM 655 O O . MET A 1 90 ? 0.942 -6.963 -3.736 1.00 90.38 90 MET A O 1
ATOM 659 N N . THR A 1 91 ? 3.122 -6.581 -3.360 1.00 91.56 91 THR A N 1
ATOM 660 C CA . THR A 1 91 ? 3.022 -6.681 -1.897 1.00 91.56 91 THR A CA 1
ATOM 661 C C . THR A 1 91 ? 2.156 -5.552 -1.334 1.00 91.56 91 THR A C 1
ATOM 663 O O . THR A 1 91 ? 1.246 -5.799 -0.540 1.00 91.56 91 THR A O 1
ATOM 666 N N . GLY A 1 92 ? 2.381 -4.316 -1.792 1.00 94.50 92 GLY A N 1
ATOM 667 C CA . GLY A 1 92 ? 1.570 -3.155 -1.429 1.00 94.50 92 GLY A CA 1
ATOM 668 C C . GLY A 1 92 ? 0.105 -3.311 -1.843 1.00 94.50 92 GLY A C 1
ATOM 669 O O . GLY A 1 92 ? -0.788 -3.050 -1.038 1.00 94.50 92 GLY A O 1
ATOM 670 N N . PHE A 1 93 ? -0.146 -3.821 -3.053 1.00 94.50 93 PHE A N 1
ATOM 671 C CA . PHE A 1 93 ? -1.486 -4.142 -3.552 1.00 94.50 93 PHE A CA 1
ATOM 672 C C . PHE A 1 93 ? -2.197 -5.161 -2.650 1.00 94.50 93 PHE A C 1
ATOM 674 O O . PHE A 1 93 ? -3.345 -4.946 -2.258 1.00 94.50 93 PHE A O 1
ATOM 681 N N . GLY A 1 94 ? -1.512 -6.244 -2.270 1.00 93.38 94 GLY A N 1
ATOM 682 C CA . GLY A 1 94 ? -2.055 -7.272 -1.381 1.00 93.38 94 GLY A CA 1
ATOM 683 C C . GLY A 1 94 ? -2.439 -6.725 -0.003 1.00 93.38 94 GLY A C 1
ATOM 684 O O . GLY A 1 94 ? -3.552 -6.969 0.468 1.00 93.38 94 GLY A O 1
ATOM 685 N N . PHE A 1 95 ? -1.563 -5.930 0.622 1.00 95.56 95 PHE A N 1
ATOM 686 C CA . PHE A 1 95 ? -1.869 -5.280 1.900 1.00 95.56 95 PHE A CA 1
ATOM 687 C C . PHE A 1 95 ? -3.022 -4.278 1.787 1.00 95.56 95 PHE A C 1
ATOM 689 O O . PHE A 1 95 ? -3.905 -4.275 2.645 1.00 95.56 95 PHE A O 1
ATOM 696 N N . ALA A 1 96 ? -3.053 -3.464 0.728 1.00 96.38 96 ALA A N 1
ATOM 697 C CA . ALA A 1 96 ? -4.129 -2.506 0.488 1.00 96.38 96 ALA A CA 1
ATOM 698 C C . ALA A 1 96 ? -5.480 -3.213 0.337 1.00 96.38 96 ALA A C 1
ATOM 700 O O . ALA A 1 96 ? -6.453 -2.847 0.999 1.00 96.38 96 ALA A O 1
ATOM 701 N N . LEU A 1 97 ? -5.530 -4.265 -0.484 1.00 95.00 97 LEU A N 1
ATOM 702 C CA . LEU A 1 97 ? -6.734 -5.058 -0.693 1.00 95.00 97 LEU A CA 1
ATOM 703 C C . LEU A 1 97 ? -7.189 -5.732 0.609 1.00 95.00 97 LEU A C 1
ATOM 705 O O . LEU A 1 97 ? -8.364 -5.653 0.962 1.00 95.00 97 LEU A O 1
ATOM 709 N N . GLY A 1 98 ? -6.264 -6.336 1.362 1.00 92.25 98 GLY A N 1
ATOM 710 C CA . GLY A 1 98 ? -6.559 -6.935 2.665 1.00 92.25 98 GLY A CA 1
ATOM 711 C C . GLY A 1 98 ? -7.111 -5.923 3.674 1.00 92.25 98 GLY A C 1
ATOM 712 O O . GLY A 1 98 ? -8.107 -6.199 4.346 1.00 92.25 98 GLY A O 1
ATOM 713 N N . CYS A 1 99 ? -6.522 -4.726 3.732 1.00 94.62 99 CYS A N 1
ATOM 714 C CA . CYS A 1 99 ? -6.981 -3.630 4.582 1.00 94.62 99 CYS A CA 1
ATOM 715 C C . CYS A 1 99 ? -8.402 -3.176 4.197 1.00 94.62 99 CYS A C 1
ATOM 717 O O . CYS A 1 99 ? -9.280 -3.071 5.056 1.00 94.62 99 CYS A O 1
ATOM 719 N N . LEU A 1 100 ? -8.681 -2.988 2.904 1.00 95.31 100 LEU A N 1
ATOM 720 C CA . LEU A 1 100 ? -10.007 -2.584 2.424 1.00 95.31 100 LEU A CA 1
ATOM 721 C C . LEU A 1 100 ? -11.071 -3.659 2.661 1.00 95.31 100 LEU A C 1
ATOM 723 O O . LEU A 1 100 ? -12.169 -3.330 3.104 1.00 95.31 100 LEU A O 1
ATOM 727 N N . ILE A 1 101 ? -10.753 -4.937 2.434 1.00 91.88 101 ILE A N 1
ATOM 728 C CA . ILE A 1 101 ? -11.672 -6.051 2.713 1.00 91.88 101 ILE A CA 1
ATOM 729 C C . ILE A 1 101 ? -11.977 -6.133 4.215 1.00 91.88 101 ILE A C 1
ATOM 731 O O . ILE A 1 101 ? -13.143 -6.264 4.596 1.00 91.88 101 ILE A O 1
ATOM 735 N N . SER A 1 102 ? -10.952 -6.007 5.068 1.00 90.56 102 SER A N 1
ATOM 736 C CA . SER A 1 102 ? -11.110 -5.940 6.527 1.00 90.56 102 SER A CA 1
ATOM 737 C C . SER A 1 102 ? -12.062 -4.810 6.920 1.00 90.56 102 SER A C 1
ATOM 739 O O . SER A 1 102 ? -13.039 -5.033 7.642 1.00 90.56 102 SER A O 1
ATOM 741 N N . ARG A 1 103 ? -11.848 -3.607 6.368 1.00 92.69 103 ARG A N 1
ATOM 742 C CA . ARG A 1 103 ? -12.712 -2.452 6.619 1.00 92.69 103 ARG A CA 1
ATOM 743 C C . ARG A 1 103 ? -14.139 -2.669 6.126 1.00 92.69 103 ARG A C 1
ATOM 745 O O . ARG A 1 103 ? -15.072 -2.329 6.848 1.00 92.69 103 ARG A O 1
ATOM 752 N N . TRP A 1 104 ? -14.315 -3.209 4.924 1.00 90.12 104 TRP A N 1
ATOM 753 C CA . TRP A 1 104 ? -15.632 -3.426 4.329 1.00 90.12 104 TRP A CA 1
ATOM 754 C C . TRP A 1 104 ? -16.486 -4.374 5.175 1.00 90.12 104 TRP A C 1
ATOM 756 O O . TRP A 1 104 ? -17.660 -4.096 5.401 1.00 90.12 104 TRP A O 1
ATOM 766 N N . ARG A 1 105 ? -15.893 -5.448 5.714 1.00 85.19 105 ARG A N 1
ATOM 767 C CA . ARG A 1 105 ? -16.629 -6.433 6.523 1.00 85.19 105 ARG A CA 1
ATOM 768 C C . ARG A 1 105 ? -16.827 -6.022 7.979 1.00 85.19 105 ARG A C 1
ATOM 770 O O . ARG A 1 105 ? -17.900 -6.231 8.535 1.00 85.19 105 ARG A O 1
ATOM 777 N N . LEU A 1 106 ? -15.797 -5.479 8.627 1.00 87.38 106 LEU A N 1
ATOM 778 C CA . LEU A 1 106 ? -15.844 -5.158 10.059 1.00 87.38 106 LEU A CA 1
ATOM 779 C C . LEU A 1 106 ? -16.381 -3.742 10.330 1.00 87.38 106 LEU A C 1
ATOM 781 O O . LEU A 1 106 ? -16.766 -3.429 11.460 1.00 87.38 106 LEU A O 1
ATOM 785 N N . GLY A 1 107 ? -16.414 -2.871 9.319 1.00 88.62 107 GLY A N 1
ATOM 786 C CA . GLY A 1 107 ? -16.833 -1.480 9.453 1.00 88.62 107 GLY A CA 1
ATOM 787 C C . GLY A 1 107 ? -16.017 -0.757 10.523 1.00 88.62 107 GLY A C 1
ATOM 788 O O . GLY A 1 107 ? -14.791 -0.839 10.555 1.00 88.62 107 GLY A O 1
ATOM 789 N N . LYS A 1 108 ? -16.698 -0.087 11.460 1.00 85.88 108 LYS A N 1
ATOM 790 C CA . LYS A 1 108 ? -16.044 0.609 12.584 1.00 85.88 108 LYS A CA 1
ATOM 791 C C . LYS A 1 108 ? -15.387 -0.341 13.596 1.00 85.88 108 LYS A C 1
ATOM 793 O O . LYS A 1 108 ? -14.546 0.097 14.376 1.00 85.88 108 LYS A O 1
ATOM 798 N N . ARG A 1 109 ? -15.720 -1.640 13.581 1.00 87.75 109 ARG A N 1
ATOM 799 C CA . ARG A 1 109 ? -15.171 -2.623 14.532 1.00 87.75 109 ARG A CA 1
ATOM 800 C C . ARG A 1 109 ? -13.680 -2.890 14.311 1.00 87.75 109 ARG A C 1
ATOM 802 O O . ARG A 1 109 ? -13.037 -3.371 15.240 1.00 87.75 109 ARG A O 1
ATOM 809 N N . VAL A 1 110 ? -13.112 -2.517 13.153 1.00 89.25 110 VAL A N 1
ATOM 810 C CA . VAL A 1 110 ? -11.652 -2.575 12.918 1.00 89.25 110 VAL A CA 1
ATOM 811 C C . VAL A 1 110 ? -10.861 -1.777 13.958 1.00 89.25 110 VAL A C 1
ATOM 813 O O . VAL A 1 110 ? -9.731 -2.135 14.279 1.00 89.25 110 VAL A O 1
ATOM 816 N N . TRP A 1 111 ? -11.482 -0.755 14.550 1.00 90.06 111 TRP A N 1
ATOM 817 C CA . TRP A 1 111 ? -10.892 0.080 15.592 1.00 90.06 111 TRP A CA 1
ATOM 818 C C . TRP A 1 111 ? -11.355 -0.294 17.013 1.00 90.06 111 TRP A C 1
ATOM 820 O O . TRP A 1 111 ? -11.048 0.404 17.972 1.00 90.06 111 TRP A O 1
ATOM 830 N N . GLY A 1 112 ? -12.098 -1.395 17.177 1.00 86.56 112 GLY A N 1
ATOM 831 C CA . GLY A 1 112 ? -12.745 -1.755 18.446 1.00 86.56 112 GLY A CA 1
ATOM 832 C C . GLY A 1 112 ? -11.837 -2.423 19.484 1.00 86.56 112 GLY A C 1
ATOM 833 O O . GLY A 1 112 ? -12.195 -2.495 20.655 1.00 86.56 112 GLY A O 1
ATOM 834 N N . SER A 1 113 ? -10.663 -2.926 19.091 1.00 91.50 113 SER A N 1
ATOM 835 C CA . SER A 1 113 ? -9.704 -3.548 20.016 1.00 91.50 113 SER A CA 1
ATOM 836 C C . SER A 1 113 ? -8.274 -3.142 19.688 1.00 91.50 113 SER A C 1
ATOM 838 O O . SER A 1 113 ? -7.938 -2.965 18.521 1.00 91.50 113 SER A O 1
ATOM 840 N N . LYS A 1 114 ? -7.394 -3.062 20.697 1.00 88.75 114 LYS A N 1
ATOM 841 C CA . LYS A 1 114 ? -5.978 -2.682 20.504 1.00 88.75 114 LYS A CA 1
ATOM 842 C C . LYS A 1 114 ? -5.261 -3.548 19.463 1.00 88.75 114 LYS A C 1
ATOM 844 O O . LYS A 1 114 ? -4.498 -3.029 18.654 1.00 88.75 114 LYS A O 1
ATOM 849 N N . LYS A 1 115 ? -5.542 -4.858 19.451 1.00 89.12 115 LYS A N 1
ATOM 850 C CA . LYS A 1 115 ? -4.981 -5.791 18.461 1.00 89.12 115 LYS A CA 1
ATOM 851 C C . LYS A 1 115 ? -5.469 -5.471 17.048 1.00 89.12 115 LYS A C 1
ATOM 853 O O . LYS A 1 115 ? -4.660 -5.408 16.132 1.00 89.12 115 LYS A O 1
ATOM 858 N N . SER A 1 116 ? -6.770 -5.231 16.889 1.00 90.06 116 SER A N 1
ATOM 859 C CA . SER A 1 116 ? -7.361 -4.882 15.595 1.00 90.06 116 SER A CA 1
ATOM 860 C C . SER A 1 116 ? -6.870 -3.522 15.093 1.00 90.06 116 SER A C 1
ATOM 862 O O . SER A 1 116 ? -6.476 -3.423 13.940 1.00 90.06 116 SER A O 1
ATOM 864 N N . ILE A 1 117 ? -6.790 -2.515 15.971 1.00 91.62 117 ILE A N 1
ATOM 865 C CA . ILE A 1 117 ? -6.236 -1.185 15.671 1.00 91.62 117 ILE A CA 1
ATOM 866 C C . ILE A 1 117 ? -4.814 -1.317 15.110 1.00 91.62 117 ILE A C 1
ATOM 868 O O . ILE A 1 117 ? -4.508 -0.765 14.055 1.00 91.62 117 ILE A O 1
ATOM 872 N N . SER A 1 118 ? -3.952 -2.069 15.804 1.00 90.62 118 SER A N 1
ATOM 873 C CA . SER A 1 118 ? -2.555 -2.239 15.407 1.00 90.62 118 SER A CA 1
ATOM 874 C C . SER A 1 118 ? -2.418 -3.011 14.098 1.00 90.62 118 SER A C 1
ATOM 876 O O . SER A 1 118 ? -1.703 -2.547 13.220 1.00 90.62 118 SER A O 1
ATOM 878 N N . LEU A 1 119 ? -3.119 -4.136 13.926 1.00 91.50 119 LEU A N 1
ATOM 879 C CA . LEU A 1 119 ? -3.043 -4.932 12.695 1.00 91.50 119 LEU A CA 1
ATOM 880 C C . LEU A 1 119 ? -3.626 -4.189 11.491 1.00 91.50 119 LEU A C 1
ATOM 882 O O . LEU A 1 119 ? -3.020 -4.174 10.422 1.00 91.50 119 LEU A O 1
ATOM 886 N N . HIS A 1 120 ? -4.781 -3.548 11.664 1.00 93.88 120 HIS A N 1
ATOM 887 C CA . HIS A 1 120 ? -5.447 -2.804 10.600 1.00 93.88 120 HIS A CA 1
ATOM 888 C C . HIS A 1 120 ? -4.620 -1.586 10.186 1.00 93.88 120 HIS A C 1
ATOM 890 O O . HIS A 1 120 ? -4.314 -1.426 9.005 1.00 93.88 120 HIS A O 1
ATOM 896 N N . GLY A 1 121 ? -4.161 -0.793 11.159 1.00 93.62 121 GLY A N 1
ATOM 897 C CA . GLY A 1 121 ? -3.263 0.335 10.919 1.00 93.62 121 GLY A CA 1
ATOM 898 C C . GLY A 1 121 ? -1.935 -0.094 10.291 1.00 93.62 121 GLY A C 1
ATOM 899 O O . GLY A 1 121 ? -1.525 0.486 9.292 1.00 93.62 121 GLY A O 1
ATOM 900 N N . ALA A 1 122 ? -1.296 -1.149 10.807 1.00 94.12 122 ALA A N 1
ATOM 901 C CA . ALA A 1 122 ? -0.051 -1.674 10.248 1.00 94.12 122 ALA A CA 1
ATOM 902 C C . ALA A 1 122 ? -0.232 -2.179 8.814 1.00 94.12 122 ALA A C 1
ATOM 904 O O . ALA A 1 122 ? 0.633 -1.928 7.987 1.00 94.12 122 ALA A O 1
ATOM 905 N N . SER A 1 123 ? -1.353 -2.831 8.490 1.00 94.56 123 SER A N 1
ATOM 906 C CA . SER A 1 123 ? -1.632 -3.276 7.119 1.00 94.56 123 SER A CA 1
ATOM 907 C C . SER A 1 123 ? -1.787 -2.102 6.147 1.00 94.56 123 SER A C 1
ATOM 909 O O . SER A 1 123 ? -1.185 -2.119 5.076 1.00 94.56 123 SER A O 1
ATOM 911 N N . GLY A 1 124 ? -2.518 -1.049 6.535 1.00 96.06 124 GLY A N 1
ATOM 912 C CA . GLY A 1 124 ? -2.667 0.162 5.728 1.00 96.06 124 GLY A CA 1
ATOM 913 C C . GLY A 1 124 ? -1.338 0.896 5.542 1.00 96.06 124 GLY A C 1
ATOM 914 O O . GLY A 1 124 ? -0.989 1.274 4.426 1.00 96.06 124 GLY A O 1
ATOM 915 N N . LEU A 1 125 ? -0.546 1.032 6.610 1.00 97.19 125 LEU A N 1
ATOM 916 C CA . LEU A 1 125 ? 0.780 1.654 6.548 1.00 97.19 125 LEU A CA 1
ATOM 917 C C . LEU A 1 125 ? 1.783 0.823 5.750 1.00 97.19 125 LEU A C 1
ATOM 919 O O . LEU A 1 125 ? 2.546 1.395 4.980 1.00 97.19 125 LEU A O 1
ATOM 923 N N . ALA A 1 126 ? 1.763 -0.505 5.878 1.00 96.56 126 ALA A N 1
ATOM 924 C C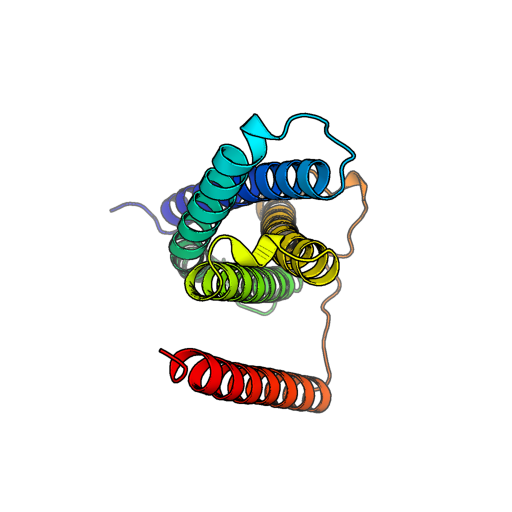A . ALA A 1 126 ? 2.593 -1.398 5.078 1.00 96.56 126 ALA A CA 1
ATOM 925 C C . ALA A 1 126 ? 2.246 -1.279 3.591 1.00 96.56 126 ALA A C 1
ATOM 927 O O . ALA A 1 126 ? 3.149 -1.179 2.766 1.00 96.56 126 ALA A O 1
ATOM 928 N N . ALA A 1 127 ? 0.956 -1.206 3.245 1.00 96.88 127 ALA A N 1
ATOM 929 C CA . ALA A 1 127 ? 0.524 -0.975 1.870 1.00 96.88 127 ALA A CA 1
ATOM 930 C C . ALA A 1 127 ? 1.098 0.333 1.300 1.00 96.88 127 ALA A C 1
ATOM 932 O O . ALA A 1 127 ? 1.690 0.337 0.221 1.00 96.88 127 ALA A O 1
ATOM 933 N N . CYS A 1 128 ? 0.970 1.427 2.057 1.00 96.69 128 CYS A N 1
ATOM 934 C CA . CYS A 1 128 ? 1.483 2.739 1.664 1.00 96.69 128 CYS A CA 1
ATOM 935 C C . CYS A 1 128 ? 3.010 2.748 1.573 1.00 96.69 128 CYS A C 1
ATOM 937 O O . CYS A 1 128 ? 3.554 3.196 0.572 1.00 96.69 128 CYS A O 1
ATOM 939 N N . GLY A 1 129 ? 3.703 2.193 2.568 1.00 94.56 129 GLY A N 1
ATOM 940 C CA . GLY A 1 129 ? 5.160 2.099 2.583 1.00 94.56 129 GLY A CA 1
ATOM 941 C C . GLY A 1 129 ? 5.701 1.324 1.385 1.00 94.56 129 GLY A C 1
ATOM 942 O O . GLY A 1 129 ? 6.577 1.821 0.686 1.00 94.56 129 GLY A O 1
ATOM 943 N N . MET A 1 130 ? 5.132 0.154 1.081 1.00 94.25 130 MET A N 1
ATOM 944 C CA . MET A 1 130 ? 5.544 -0.647 -0.077 1.00 94.25 130 MET A CA 1
ATOM 945 C C . MET A 1 130 ? 5.307 0.087 -1.402 1.00 94.25 130 MET A C 1
ATOM 947 O O . MET A 1 130 ? 6.149 0.030 -2.300 1.00 94.25 130 MET A O 1
ATOM 951 N N . MET A 1 131 ? 4.202 0.826 -1.527 1.00 94.56 131 MET A N 1
ATOM 952 C CA . MET A 1 131 ? 3.923 1.592 -2.742 1.00 94.56 131 MET A CA 1
ATOM 953 C C . MET A 1 131 ? 4.835 2.821 -2.891 1.00 94.56 131 MET A C 1
ATOM 955 O O . MET A 1 131 ? 5.301 3.116 -3.989 1.00 94.56 131 MET A O 1
ATOM 959 N N . LEU A 1 132 ? 5.168 3.505 -1.794 1.00 92.69 132 LEU A N 1
ATOM 960 C CA . LEU A 1 132 ? 6.128 4.614 -1.812 1.00 92.69 132 LEU A CA 1
ATOM 961 C C . LEU A 1 132 ? 7.557 4.134 -2.094 1.00 92.69 132 LEU A C 1
ATOM 963 O O . LEU A 1 132 ? 8.273 4.779 -2.855 1.00 92.69 132 LEU A O 1
ATOM 967 N N . LEU A 1 133 ? 7.954 2.971 -1.568 1.00 90.69 133 LEU A N 1
ATOM 968 C CA . LEU A 1 133 ? 9.225 2.324 -1.915 1.00 90.69 133 LEU A CA 1
ATOM 969 C C . LEU A 1 133 ? 9.269 1.925 -3.397 1.00 90.69 133 LEU A C 1
ATOM 971 O O . LEU A 1 133 ? 10.282 2.125 -4.059 1.00 90.69 133 LEU A O 1
ATOM 975 N N . THR A 1 134 ? 8.154 1.432 -3.945 1.00 90.56 134 THR A N 1
ATOM 976 C CA . THR A 1 134 ? 8.018 1.149 -5.386 1.00 90.56 134 THR A CA 1
ATOM 977 C C . THR A 1 134 ? 8.261 2.408 -6.220 1.00 90.56 134 THR A C 1
ATOM 979 O O . THR A 1 134 ? 8.973 2.371 -7.225 1.00 90.56 134 THR A O 1
ATOM 982 N N . ALA A 1 135 ? 7.666 3.530 -5.814 1.00 87.62 135 ALA A N 1
ATOM 983 C CA . ALA A 1 135 ? 7.839 4.806 -6.493 1.00 87.62 135 ALA A CA 1
ATOM 984 C C . ALA A 1 135 ? 9.269 5.334 -6.369 1.00 87.62 135 ALA A C 1
ATOM 986 O O . ALA A 1 135 ? 9.825 5.828 -7.346 1.00 87.62 135 ALA A O 1
ATOM 987 N N . SER A 1 136 ? 9.883 5.160 -5.198 1.00 86.06 136 SER A N 1
ATOM 988 C CA . SER A 1 136 ? 11.273 5.521 -4.949 1.00 86.06 136 SER A CA 1
ATOM 989 C C . SER A 1 136 ? 12.230 4.747 -5.860 1.00 86.06 136 SER A C 1
ATOM 991 O O . SER A 1 136 ? 13.023 5.386 -6.552 1.00 86.06 136 SER A O 1
ATOM 993 N N . ALA A 1 137 ? 12.076 3.422 -5.967 1.00 83.56 137 ALA A N 1
ATOM 994 C CA . ALA A 1 137 ? 12.809 2.595 -6.930 1.00 83.56 137 ALA A CA 1
ATOM 995 C C . ALA A 1 137 ? 12.547 3.030 -8.386 1.00 83.56 137 ALA A C 1
ATOM 997 O O . ALA A 1 137 ? 13.446 3.021 -9.222 1.00 83.56 137 ALA A O 1
ATOM 998 N N . GLY A 1 138 ? 11.320 3.460 -8.702 1.00 78.12 138 GLY A N 1
ATOM 999 C CA . GLY A 1 138 ? 10.987 4.046 -10.001 1.00 78.12 138 GLY A CA 1
ATOM 1000 C C . GLY A 1 138 ? 11.735 5.352 -10.300 1.00 78.12 138 GLY A C 1
ATOM 1001 O O . GLY A 1 138 ? 12.156 5.555 -11.437 1.00 78.12 138 GLY A O 1
ATOM 1002 N N . GLY A 1 139 ? 11.922 6.209 -9.292 1.00 77.75 139 GLY A N 1
ATOM 1003 C CA . GLY A 1 139 ? 12.733 7.426 -9.378 1.00 77.75 139 GLY A CA 1
ATOM 1004 C C . GLY A 1 139 ? 14.194 7.112 -9.687 1.00 77.75 139 GLY A C 1
ATOM 1005 O O . GLY A 1 139 ? 14.721 7.612 -10.681 1.00 77.75 139 GLY A O 1
ATOM 1006 N N . THR A 1 140 ? 14.795 6.189 -8.929 1.00 78.56 140 THR A N 1
ATOM 1007 C CA . THR A 1 140 ? 16.173 5.731 -9.153 1.00 78.56 140 THR A CA 1
ATOM 1008 C C . THR A 1 140 ? 16.342 5.140 -10.557 1.00 78.56 140 THR A C 1
ATOM 1010 O O . THR A 1 140 ? 17.275 5.509 -11.261 1.00 78.56 140 THR A O 1
ATOM 1013 N N . PHE A 1 141 ? 15.398 4.311 -11.023 1.00 73.81 141 PHE A N 1
ATOM 1014 C CA . PHE A 1 141 ? 15.451 3.715 -12.365 1.00 73.81 141 PHE A CA 1
ATOM 1015 C C . PHE A 1 141 ? 15.360 4.745 -13.502 1.00 73.81 141 PHE A C 1
ATOM 1017 O O . PHE A 1 141 ? 16.031 4.605 -14.518 1.00 73.81 141 PHE A O 1
ATOM 1024 N N . SER A 1 142 ? 14.508 5.765 -13.360 1.00 69.31 142 SER A N 1
ATOM 1025 C CA . SER A 1 142 ? 14.242 6.723 -14.440 1.00 69.31 142 SER A CA 1
ATOM 1026 C C . SER A 1 142 ? 15.172 7.935 -14.440 1.00 69.31 142 SER A C 1
ATOM 1028 O O . SER A 1 142 ? 15.390 8.513 -15.502 1.00 69.31 142 SER A O 1
ATOM 1030 N N . ARG A 1 143 ? 15.628 8.382 -13.266 1.00 72.12 143 ARG A N 1
ATOM 1031 C CA . ARG A 1 143 ? 16.334 9.662 -13.077 1.00 72.12 143 ARG A CA 1
ATOM 1032 C C . ARG A 1 143 ? 17.675 9.517 -12.359 1.00 72.12 143 ARG A C 1
ATOM 1034 O O . ARG A 1 143 ? 18.414 10.489 -12.285 1.00 72.12 143 ARG A O 1
ATOM 1041 N N . GLY A 1 144 ? 17.995 8.332 -11.836 1.00 73.00 144 GLY A N 1
ATOM 1042 C CA . GLY A 1 144 ? 19.200 8.108 -11.034 1.00 73.00 144 GLY A CA 1
ATOM 1043 C C . GLY A 1 144 ? 19.148 8.728 -9.635 1.00 73.00 144 GLY A C 1
ATOM 1044 O O . GLY A 1 144 ? 20.165 8.737 -8.953 1.00 73.00 144 GLY A O 1
ATOM 1045 N N . GLU A 1 145 ? 17.987 9.238 -9.209 1.00 71.94 145 GLU A N 1
ATOM 1046 C CA . GLU A 1 145 ? 17.796 9.908 -7.919 1.00 71.94 145 GLU A CA 1
ATOM 1047 C C . GLU A 1 145 ? 16.441 9.559 -7.285 1.00 71.94 145 GLU A C 1
ATOM 1049 O O . GLU A 1 145 ? 15.435 9.326 -7.966 1.00 71.94 145 GLU A O 1
ATOM 1054 N N . SER A 1 146 ? 16.403 9.548 -5.955 1.00 79.69 146 SER A N 1
ATOM 1055 C CA . SER A 1 146 ? 15.217 9.272 -5.158 1.00 79.69 146 SER A CA 1
ATOM 1056 C C . SER A 1 146 ? 15.243 9.974 -3.807 1.00 79.69 146 SER A C 1
ATOM 1058 O O . SER A 1 146 ? 16.284 10.117 -3.171 1.00 79.69 146 SER A O 1
ATOM 1060 N N . LEU A 1 147 ? 14.063 10.326 -3.286 1.00 70.31 147 LEU A N 1
ATOM 1061 C CA . LEU A 1 147 ? 13.941 10.921 -1.946 1.00 70.31 147 LEU A CA 1
ATOM 1062 C C . LEU A 1 147 ? 14.441 9.994 -0.829 1.00 70.31 147 LEU A C 1
ATOM 1064 O O . LEU A 1 147 ? 14.841 10.470 0.231 1.00 70.31 147 LEU A O 1
ATOM 1068 N N . LEU A 1 148 ? 14.411 8.678 -1.052 1.00 78.06 148 LEU A N 1
ATOM 1069 C CA . LEU A 1 148 ? 14.879 7.695 -0.076 1.00 78.06 148 LEU A CA 1
ATOM 1070 C C . LEU A 1 148 ? 16.351 7.304 -0.269 1.00 78.06 148 LEU A C 1
ATOM 1072 O O . LEU A 1 148 ? 16.836 6.464 0.486 1.00 78.06 148 LEU A O 1
ATOM 1076 N N . ASP A 1 149 ? 17.084 7.927 -1.198 1.00 73.44 149 ASP A N 1
ATOM 1077 C CA . ASP A 1 149 ? 18.512 7.634 -1.403 1.00 73.44 149 ASP A CA 1
ATOM 1078 C C . ASP A 1 149 ? 19.364 8.018 -0.186 1.00 73.44 149 ASP A C 1
ATOM 1080 O O . ASP A 1 149 ? 20.400 7.406 0.061 1.00 73.44 149 ASP A O 1
ATOM 1084 N N . VAL A 1 150 ? 18.881 8.937 0.662 1.00 74.44 150 VAL A N 1
ATOM 1085 C CA . VAL A 1 150 ? 19.480 9.225 1.980 1.00 74.44 150 VAL A CA 1
ATOM 1086 C C . VAL A 1 150 ? 19.620 7.965 2.847 1.00 74.44 150 VAL A C 1
ATOM 1088 O O . VAL A 1 150 ? 20.563 7.842 3.630 1.00 74.44 150 VAL A O 1
ATOM 1091 N N . PHE A 1 151 ? 18.716 6.994 2.682 1.00 75.44 151 PHE A N 1
ATOM 1092 C CA . PHE A 1 151 ? 18.726 5.731 3.415 1.00 75.44 151 PHE A CA 1
ATOM 1093 C C . PHE A 1 151 ? 19.582 4.642 2.749 1.00 75.44 151 PHE A C 1
ATOM 1095 O O . PHE A 1 151 ? 19.671 3.551 3.306 1.00 75.44 151 PHE A O 1
ATOM 1102 N N . HIS A 1 152 ? 20.218 4.921 1.599 1.00 73.81 152 HIS A N 1
ATOM 1103 C CA . HIS A 1 152 ? 21.085 3.990 0.860 1.00 73.81 152 HIS A CA 1
ATOM 1104 C C . HIS A 1 152 ? 20.451 2.598 0.678 1.00 73.81 152 HIS A C 1
ATOM 1106 O O . HIS A 1 152 ? 21.047 1.566 0.995 1.00 73.81 152 HIS A O 1
ATOM 1112 N N . LEU A 1 153 ? 19.199 2.569 0.216 1.00 74.12 153 LEU A N 1
ATOM 1113 C CA . LEU A 1 153 ? 18.434 1.332 0.095 1.00 74.12 153 LEU A CA 1
ATOM 1114 C C . LEU A 1 153 ? 19.005 0.437 -1.023 1.00 74.12 153 LEU A C 1
ATOM 1116 O O . LEU A 1 153 ? 19.341 0.938 -2.098 1.00 74.12 153 LEU A O 1
ATOM 1120 N N . PRO A 1 154 ? 19.097 -0.890 -0.815 1.00 72.00 154 PRO A N 1
ATOM 1121 C CA . PRO A 1 154 ? 19.712 -1.809 -1.769 1.00 72.00 154 PRO A CA 1
ATOM 1122 C C . PRO A 1 154 ? 18.774 -2.157 -2.940 1.00 72.00 154 PRO A C 1
ATOM 1124 O O . PRO A 1 154 ? 18.388 -3.309 -3.124 1.00 72.00 154 PRO A O 1
ATOM 1127 N N . TYR A 1 155 ? 18.396 -1.167 -3.752 1.00 66.88 155 TYR A N 1
ATOM 1128 C CA . TYR A 1 155 ? 17.468 -1.361 -4.874 1.00 66.88 155 TYR A CA 1
ATOM 1129 C C . TYR A 1 155 ? 18.008 -2.273 -5.983 1.00 66.88 155 TYR A C 1
ATOM 1131 O O . TYR A 1 155 ? 17.220 -2.932 -6.662 1.00 66.88 155 TYR A O 1
ATOM 1139 N N . GLU A 1 156 ? 19.332 -2.356 -6.118 1.00 67.31 156 GLU A N 1
ATOM 1140 C CA . GLU A 1 156 ? 20.027 -3.198 -7.101 1.00 67.31 156 GLU A CA 1
ATOM 1141 C C . GLU A 1 156 ? 20.202 -4.656 -6.650 1.00 67.31 156 GLU A C 1
ATOM 1143 O O . GLU A 1 156 ? 20.612 -5.517 -7.426 1.00 67.31 156 GLU A O 1
ATOM 1148 N N . GLN A 1 157 ? 19.893 -4.965 -5.389 1.00 68.62 157 GLN A N 1
ATOM 1149 C CA . GLN A 1 157 ? 19.955 -6.330 -4.880 1.00 68.62 157 GLN A CA 1
ATOM 1150 C 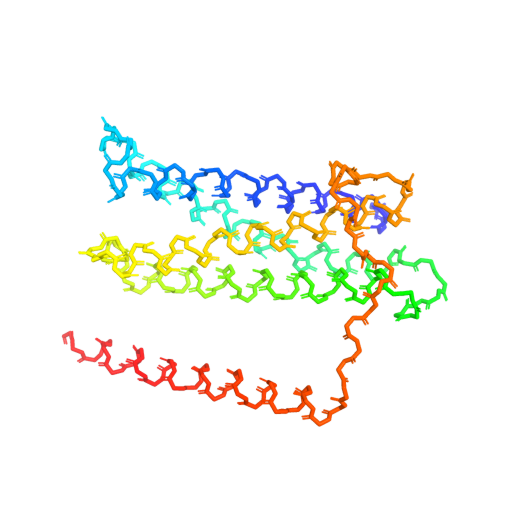C . GLN A 1 157 ? 18.590 -6.985 -5.075 1.00 68.62 157 GLN A C 1
ATOM 1152 O O . GLN A 1 157 ? 17.596 -6.588 -4.465 1.00 68.62 157 GLN A O 1
ATOM 1157 N N . VAL A 1 158 ? 18.524 -8.000 -5.937 1.00 65.62 158 VAL A N 1
ATOM 1158 C CA . VAL A 1 158 ? 17.293 -8.777 -6.121 1.00 65.62 158 VAL A CA 1
ATOM 1159 C C . VAL A 1 158 ? 17.172 -9.793 -5.002 1.00 65.62 158 VAL A C 1
ATOM 1161 O O . VAL A 1 158 ? 18.067 -10.615 -4.793 1.00 65.62 158 VAL A O 1
ATOM 1164 N N . LEU A 1 159 ? 16.016 -9.808 -4.344 1.00 64.62 159 LEU A N 1
ATOM 1165 C CA . LEU A 1 159 ? 15.589 -10.946 -3.538 1.00 64.62 159 LEU A CA 1
ATOM 1166 C C . LEU A 1 159 ? 15.230 -12.118 -4.463 1.00 64.62 159 LEU A C 1
ATOM 1168 O O . LEU A 1 159 ? 14.068 -12.387 -4.764 1.00 64.62 159 LEU A O 1
ATOM 1172 N N . LEU A 1 160 ? 16.262 -12.809 -4.946 1.00 66.56 160 LEU A N 1
ATOM 1173 C CA . LEU A 1 160 ? 16.124 -14.072 -5.658 1.00 66.56 160 LEU A CA 1
ATOM 1174 C C . LEU A 1 160 ? 15.871 -15.173 -4.635 1.00 66.56 160 LEU A C 1
ATOM 1176 O O . LEU A 1 160 ? 16.783 -15.691 -3.992 1.00 66.56 160 LEU A O 1
ATOM 1180 N N . PHE A 1 161 ? 14.604 -15.532 -4.483 1.00 68.25 161 PHE A N 1
ATOM 1181 C CA . PHE A 1 161 ? 14.238 -16.721 -3.735 1.00 68.25 161 PHE A CA 1
ATOM 1182 C C . PHE A 1 161 ? 14.426 -17.963 -4.618 1.00 68.25 161 PHE A C 1
ATOM 1184 O O . PHE A 1 161 ? 13.981 -17.967 -5.769 1.00 68.25 161 PHE A O 1
ATOM 1191 N N . PRO A 1 162 ? 15.039 -19.044 -4.102 1.00 82.50 162 PRO A N 1
ATOM 1192 C CA . PRO A 1 162 ? 14.979 -20.350 -4.740 1.00 82.50 162 PRO A CA 1
ATOM 1193 C C . PRO A 1 162 ? 13.526 -20.726 -5.050 1.00 82.50 162 PRO A C 1
ATOM 1195 O O . PRO A 1 162 ? 12.644 -20.512 -4.217 1.00 82.50 162 PRO A O 1
ATOM 1198 N N . LEU A 1 163 ? 13.285 -21.345 -6.210 1.00 83.94 163 LEU A N 1
ATOM 1199 C CA . LEU A 1 163 ? 11.940 -21.698 -6.691 1.00 83.94 163 LEU A CA 1
ATOM 1200 C C . LEU A 1 163 ? 11.106 -22.457 -5.644 1.00 83.94 163 LEU A C 1
ATOM 1202 O O . LEU A 1 163 ? 9.906 -22.228 -5.515 1.00 83.94 163 LEU A O 1
ATOM 1206 N N . LEU A 1 164 ? 11.755 -23.305 -4.843 1.00 88.00 164 LEU A N 1
ATOM 1207 C CA . LEU A 1 164 ? 11.112 -24.022 -3.746 1.00 88.00 164 LEU A CA 1
ATOM 1208 C C . LEU A 1 164 ? 10.544 -23.076 -2.673 1.00 88.00 164 LEU A C 1
ATOM 1210 O O . LEU A 1 164 ? 9.416 -23.267 -2.230 1.00 88.00 164 LEU A O 1
ATOM 1214 N N . ILE A 1 165 ? 11.293 -22.043 -2.276 1.00 84.88 165 ILE A N 1
ATOM 1215 C CA . ILE A 1 165 ? 10.851 -21.065 -1.271 1.00 84.88 165 ILE A CA 1
ATOM 1216 C C . ILE A 1 165 ? 9.687 -20.236 -1.822 1.00 84.88 165 ILE A C 1
ATOM 1218 O O . ILE A 1 165 ? 8.709 -20.021 -1.108 1.00 84.88 165 ILE A O 1
ATOM 1222 N N . SER A 1 166 ? 9.743 -19.842 -3.097 1.00 84.62 166 SER A N 1
ATOM 1223 C CA . SER A 1 166 ? 8.643 -19.139 -3.769 1.00 84.62 166 SER A CA 1
ATOM 1224 C C . SER A 1 166 ? 7.372 -19.988 -3.874 1.00 84.62 166 SER A C 1
ATOM 1226 O O . SER A 1 166 ? 6.271 -19.480 -3.680 1.00 84.62 166 SER A O 1
ATOM 1228 N N . LEU A 1 167 ? 7.500 -21.291 -4.143 1.00 88.38 167 LEU A N 1
ATOM 1229 C CA . LEU A 1 167 ? 6.359 -22.211 -4.153 1.00 88.38 167 LEU A CA 1
ATOM 1230 C C . LEU A 1 167 ? 5.753 -22.373 -2.757 1.00 88.38 167 LEU A C 1
ATOM 1232 O O . LEU A 1 167 ? 4.533 -22.315 -2.608 1.00 88.38 167 LEU A O 1
ATOM 1236 N N . ILE A 1 168 ? 6.590 -22.543 -1.730 1.00 91.19 168 ILE A N 1
ATOM 1237 C CA . ILE A 1 168 ? 6.129 -22.659 -0.342 1.00 91.19 168 ILE A CA 1
ATOM 1238 C C . ILE A 1 168 ? 5.414 -21.375 0.094 1.00 91.19 168 ILE A C 1
ATOM 1240 O O . ILE A 1 168 ? 4.338 -21.452 0.686 1.00 91.19 168 ILE A O 1
ATOM 1244 N N . SER A 1 169 ? 5.966 -20.199 -0.217 1.00 85.69 169 SER A N 1
ATOM 1245 C CA . SER A 1 169 ? 5.352 -18.920 0.151 1.00 85.69 169 SER A CA 1
ATOM 1246 C C . SER A 1 169 ? 4.030 -18.681 -0.583 1.00 85.69 169 SER A C 1
ATOM 1248 O O . SER A 1 169 ? 3.066 -18.235 0.042 1.00 85.69 169 SER A O 1
ATOM 1250 N N . LEU A 1 170 ? 3.937 -19.058 -1.863 1.00 87.44 170 LEU A N 1
ATOM 1251 C CA . LEU A 1 170 ? 2.691 -19.015 -2.627 1.00 87.44 170 LEU A CA 1
ATOM 1252 C C . LEU A 1 170 ? 1.627 -19.932 -2.012 1.00 87.44 170 LEU A C 1
ATOM 1254 O O . LEU A 1 170 ? 0.506 -19.489 -1.766 1.00 87.44 170 LEU A O 1
ATOM 1258 N N . LEU A 1 171 ? 1.973 -21.191 -1.724 1.00 92.81 171 LEU A N 1
ATOM 1259 C CA . LEU A 1 171 ? 1.057 -22.149 -1.099 1.00 92.81 171 LEU A CA 1
ATOM 1260 C C . LEU A 1 171 ? 0.586 -21.661 0.271 1.00 92.81 171 LEU A C 1
ATOM 1262 O O . LEU A 1 171 ? -0.603 -21.755 0.581 1.00 92.81 171 LEU A O 1
ATOM 1266 N N . LEU A 1 172 ? 1.492 -21.099 1.074 1.00 91.44 172 LEU A N 1
ATOM 1267 C CA . LEU A 1 172 ? 1.151 -20.507 2.361 1.00 91.44 172 LEU A CA 1
ATOM 1268 C C . LEU A 1 172 ? 0.182 -19.332 2.181 1.00 91.44 172 LEU A C 1
ATOM 1270 O O . LEU A 1 172 ? -0.853 -19.298 2.844 1.00 91.44 172 LEU A O 1
ATOM 1274 N N . GLY A 1 173 ? 0.462 -18.420 1.248 1.00 85.62 173 GLY A N 1
ATOM 1275 C CA . GLY A 1 173 ? -0.400 -17.279 0.939 1.00 85.62 173 GLY A CA 1
ATOM 1276 C C . GLY A 1 173 ? -1.803 -17.698 0.493 1.00 85.62 173 GLY A C 1
ATOM 1277 O O . GLY A 1 173 ? -2.794 -17.206 1.033 1.00 85.62 173 GLY A O 1
ATOM 1278 N N . VAL A 1 174 ? -1.904 -18.667 -0.423 1.00 88.81 174 VAL A N 1
ATOM 1279 C CA . VAL A 1 174 ? -3.187 -19.236 -0.870 1.00 88.81 174 VAL A CA 1
ATOM 1280 C C . VAL A 1 174 ? -3.918 -19.906 0.291 1.00 88.81 174 VAL A C 1
ATOM 1282 O O . VAL A 1 174 ? -5.113 -19.689 0.474 1.00 88.81 174 VAL A O 1
ATOM 1285 N N . THR A 1 175 ? -3.212 -20.671 1.125 1.00 90.75 175 THR A N 1
ATOM 1286 C CA . THR A 1 175 ? -3.804 -21.335 2.293 1.00 90.75 175 THR A CA 1
ATOM 1287 C C . THR A 1 175 ? -4.355 -20.316 3.289 1.00 90.75 175 THR A C 1
ATOM 1289 O O . THR A 1 175 ? -5.492 -20.450 3.741 1.00 90.75 175 THR A O 1
ATOM 1292 N N . MET A 1 176 ? -3.597 -19.259 3.592 1.00 87.31 176 MET A N 1
ATOM 1293 C CA . MET A 1 176 ? -4.046 -18.171 4.463 1.00 87.31 176 MET A CA 1
ATOM 1294 C C . MET A 1 176 ? -5.256 -17.4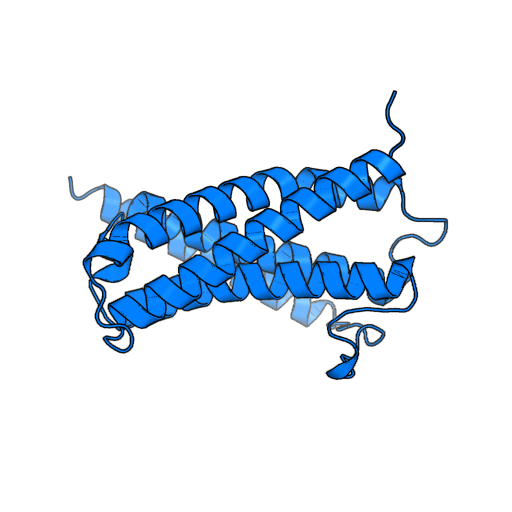42 3.877 1.00 87.31 176 MET A C 1
ATOM 1296 O O . MET A 1 176 ? -6.196 -17.144 4.613 1.00 87.31 176 MET A O 1
ATOM 1300 N N . LEU A 1 177 ? -5.274 -17.210 2.562 1.00 84.31 177 LEU A N 1
ATOM 1301 C CA . LEU A 1 177 ? -6.407 -16.601 1.871 1.00 84.31 177 LEU A CA 1
ATOM 1302 C C . LEU A 1 177 ? -7.656 -17.487 1.947 1.00 84.31 177 LEU A C 1
ATOM 1304 O O . LEU A 1 177 ? -8.727 -16.986 2.276 1.00 84.31 177 LEU A O 1
ATOM 1308 N N . VAL A 1 178 ? -7.531 -18.797 1.720 1.00 87.00 178 VAL A N 1
ATOM 1309 C CA . VAL A 1 178 ? -8.648 -19.756 1.803 1.00 87.00 178 VAL A CA 1
ATOM 1310 C C . VAL A 1 178 ? -9.177 -19.875 3.233 1.00 87.00 178 VAL A C 1
ATOM 1312 O O . VAL A 1 178 ? -10.388 -19.819 3.444 1.00 87.00 178 VAL A O 1
ATOM 1315 N N . ILE A 1 179 ? -8.294 -20.014 4.228 1.00 87.06 179 ILE A N 1
ATOM 1316 C CA . ILE A 1 179 ? -8.685 -20.068 5.645 1.00 87.06 179 ILE A CA 1
ATOM 1317 C C . ILE A 1 179 ? -9.359 -18.759 6.053 1.00 87.06 179 ILE A C 1
ATOM 1319 O O . ILE A 1 179 ? -10.413 -18.783 6.691 1.00 87.06 179 ILE A O 1
ATOM 1323 N N . GLY A 1 180 ? -8.774 -17.625 5.659 1.00 80.56 180 GLY A N 1
ATOM 1324 C CA . GLY A 1 180 ? -9.353 -16.305 5.855 1.00 80.56 180 GLY A CA 1
ATOM 1325 C C . GLY A 1 180 ? -10.748 -16.231 5.250 1.00 80.56 180 GLY A C 1
ATOM 1326 O O . GLY A 1 180 ? -11.696 -15.894 5.948 1.00 80.56 180 GLY A O 1
ATOM 1327 N N . TRP A 1 181 ? -10.910 -16.629 3.988 1.00 78.81 181 TRP A N 1
ATOM 1328 C CA . TRP A 1 181 ? -12.194 -16.616 3.291 1.00 78.81 181 TRP A CA 1
ATOM 1329 C C . TRP A 1 181 ? -13.260 -17.462 3.993 1.00 78.81 181 TRP A C 1
ATOM 1331 O O . TRP A 1 181 ? -14.363 -16.970 4.229 1.00 78.81 181 TRP A O 1
ATOM 1341 N N . LYS A 1 182 ? -12.922 -18.695 4.396 1.00 81.38 182 LYS A N 1
ATOM 1342 C CA . LYS A 1 182 ? -13.839 -19.598 5.114 1.00 81.38 182 LYS A CA 1
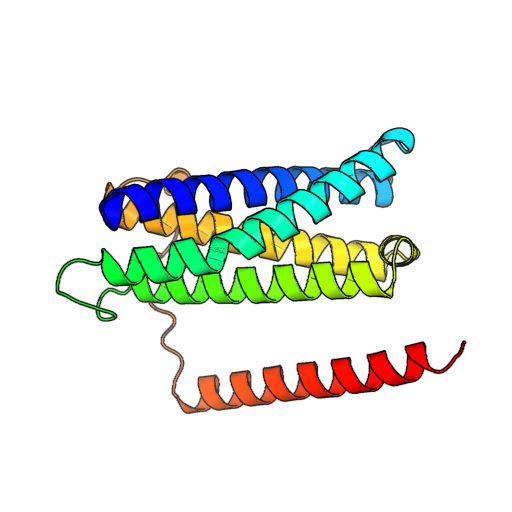ATOM 1343 C C . LYS A 1 182 ? -14.251 -19.050 6.482 1.00 81.38 182 LYS A C 1
ATOM 1345 O O . LYS A 1 182 ? -15.436 -18.993 6.796 1.00 81.38 182 LYS A O 1
ATOM 1350 N N . ARG A 1 183 ? -13.293 -18.567 7.280 1.00 77.06 183 ARG A N 1
ATOM 1351 C CA . ARG A 1 183 ? -13.602 -17.923 8.570 1.00 77.06 183 ARG A CA 1
ATOM 1352 C C . ARG A 1 183 ? -14.457 -16.673 8.391 1.00 77.06 183 ARG A C 1
ATOM 1354 O O . ARG A 1 183 ? -15.333 -16.392 9.202 1.00 77.06 183 ARG A O 1
ATOM 1361 N N . MET A 1 184 ? -14.219 -15.924 7.317 1.00 66.00 184 MET A N 1
ATOM 1362 C CA . MET A 1 184 ? -14.999 -14.737 7.000 1.00 66.00 184 MET A CA 1
ATOM 1363 C C . MET A 1 184 ? -16.427 -15.068 6.514 1.00 66.00 184 MET A C 1
ATOM 1365 O O . MET A 1 184 ? -17.308 -14.229 6.705 1.00 66.00 184 MET A O 1
ATOM 1369 N N . SER A 1 185 ? -16.692 -16.236 5.905 1.00 61.66 185 SER A N 1
ATOM 1370 C CA . SER A 1 185 ? -18.059 -16.661 5.541 1.00 61.66 185 SER A CA 1
ATOM 1371 C C . SER A 1 185 ? -18.885 -17.121 6.743 1.00 61.66 185 SER A C 1
ATOM 1373 O O . SER A 1 185 ? -20.072 -16.820 6.800 1.00 61.66 185 SER A O 1
ATOM 1375 N N . GLU A 1 186 ? -18.268 -17.770 7.733 1.00 59.16 186 GLU A N 1
ATOM 1376 C CA . GLU A 1 186 ? -18.976 -18.213 8.945 1.00 59.16 186 GLU A CA 1
ATOM 1377 C C . GLU A 1 186 ? -19.503 -17.029 9.770 1.00 59.16 186 GLU A C 1
ATOM 1379 O O . GLU A 1 186 ? -20.660 -17.025 10.182 1.00 59.16 186 GLU A O 1
ATOM 1384 N N . ILE A 1 187 ? -18.708 -15.963 9.922 1.00 54.81 187 ILE A N 1
ATOM 1385 C CA . ILE A 1 187 ? -19.113 -14.748 10.656 1.00 54.81 187 ILE A CA 1
ATOM 1386 C C . ILE A 1 187 ? -20.282 -14.024 9.962 1.00 54.81 187 ILE A C 1
ATOM 1388 O O . ILE A 1 187 ? -21.099 -13.399 10.631 1.00 54.81 187 ILE A O 1
ATOM 1392 N N . SER A 1 188 ? -20.391 -14.125 8.632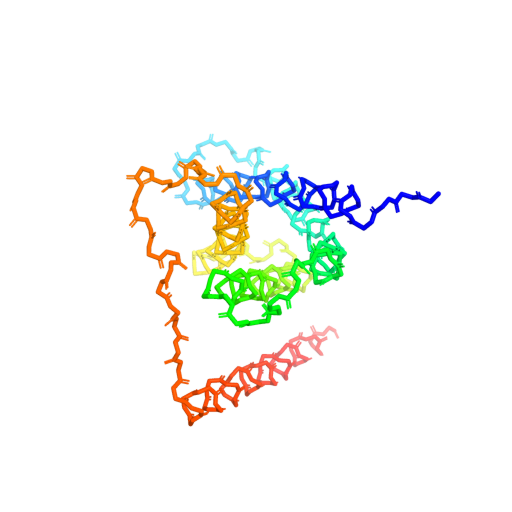 1.00 51.28 188 SER A N 1
ATOM 1393 C CA . SER A 1 188 ? -21.488 -13.524 7.859 1.00 51.28 188 SER A CA 1
ATOM 1394 C C . SER A 1 188 ? -22.818 -14.274 7.996 1.00 51.28 188 SER A C 1
ATOM 1396 O O . SER A 1 188 ? -23.848 -13.705 7.649 1.00 51.28 188 SER A O 1
ATOM 1398 N N . SER A 1 189 ? -22.802 -15.531 8.455 1.00 44.38 189 SER A N 1
ATOM 1399 C CA . SER A 1 189 ? -24.006 -16.362 8.629 1.00 44.38 189 SER A CA 1
ATOM 1400 C C . SER A 1 189 ? -24.706 -16.166 9.977 1.00 44.38 189 SER A C 1
ATOM 1402 O O . SER A 1 189 ? -25.795 -16.687 10.188 1.00 44.38 189 SER A O 1
ATOM 1404 N N . ILE A 1 190 ? -24.096 -15.390 10.879 1.00 46.88 190 ILE A N 1
ATOM 1405 C CA . ILE A 1 190 ? -24.708 -14.951 12.134 1.00 46.88 190 ILE A CA 1
ATOM 1406 C C . ILE A 1 190 ? -25.365 -13.592 11.865 1.00 46.88 190 ILE A C 1
ATOM 1408 O O . ILE A 1 190 ? -24.860 -12.544 12.272 1.00 46.88 190 ILE A O 1
ATOM 1412 N N . HIS A 1 191 ? -26.452 -13.617 11.100 1.00 38.62 191 HIS A N 1
ATOM 1413 C CA . HIS A 1 191 ? -27.367 -12.497 10.924 1.00 38.62 191 HIS A CA 1
ATOM 1414 C C . HIS A 1 191 ? -28.802 -12.987 11.048 1.00 38.62 191 HIS A C 1
ATOM 1416 O O . HIS A 1 191 ? -29.114 -14.031 10.437 1.00 38.62 191 HIS A O 1
#

Foldseek 3Di:
DDALVNQLVVLLVLLLVLLVLLLVLLVVLLCVLVVVDVCVVCNVVSVVSNLVSLVRSLVSLVSNVVSCQVPDPDPHPPALLVLLLVVLSVLLSVLSVVLNVCCVQCPVCCSVDPVSSCSSSVSSNSSSVSSLVSVQSVCCVPPVDGPCVVVVDPSRDHPDDDPVVVVVVVVVVVVCVVVVVVVSVVVVVPD

Sequence (191 aa):
MISSETFHVVTTELVVGAFSVAGLCFSLCLLVHLGILKQPTWASALDHVAHFTLAFGLAATPFAILSGLSSAPGEGLNSPILVNKMLLSMTGFGFALGCLISRWRLGKRVWGSKKSISLHGASGLAACGMMLLTASAGGTFSRGESLLDVFHLPYEQVLLFPLLISLISLLLGVTMLVIGWKRMSEISSIH

Radius of gyration: 18.23 Å; chains: 1; bounding box: 48×39×51 Å

pLDDT: mean 85.38, std 11.88, range [38.62, 97.81]

Secondary structure (DSSP, 8-state):
---HHHHHHHHHHHHHHHHHHHHHHHHHHHHHHTTSS--GGGHHHHHHHHHHHHHHHHHHHHHHHHHHHHT--SSGGGSHHHHHHHHHHHHHHHHHHHHHHHHHHHGGGGGSSHHHHHHHHHHHHHHHHHHHHHHHHHHHHHHS--TTGGG---TTS-----HHHHHHHHHHHHHHHHHHHHHHHHHHT--